Protein AF-A0A1G9U1X6-F1 (afdb_monomer_lite)

Radius of gyration: 22.89 Å; chains: 1; bounding box: 53×53×70 Å

Foldseek 3Di:
DPLQWFWAQLQCLQPVCLLCVVPPCSVVLVLVRLQLRNCLQPPLLCNFKPWLVCSCVLLVHPDSVQQFDFDPQQPVCPPHDPVRVVVLVVDPVHDDQGGNNSSSLVCLQPFWGWGWDWDCPDPPDIDIDTDTDRQWPDWDKDADPVHNVTIMIGTHGDLVNLLSSQPRIFIDRSQLLSVVCVPDPQWLLSSLRSNLSSVLVVCLVVVHFKDKDALVVSLVSGVNDPPDALVVSVVVSVVSVVSSCVSCVVSAWDWDWDDPPDRDTITMIGHDDSHHDDPVRVVVVLVSSLVSQLVNLLLVLCCVVPVVCCVPCSVVVSVVQLLDCPPPVVSSLVSSQSSCCSNVVDGDDSVVSSVVSQVVCVVVVRHPDDD

Organism: NCBI:txid1075417

Structure (mmCIF, N/CA/C/O backbone):
data_AF-A0A1G9U1X6-F1
#
_entry.id   AF-A0A1G9U1X6-F1
#
loop_
_atom_site.group_PDB
_atom_site.id
_atom_site.type_symbol
_atom_site.label_atom_id
_atom_site.label_alt_id
_atom_site.label_comp_id
_atom_site.label_asym_id
_atom_site.label_entity_id
_atom_site.label_seq_id
_atom_site.pdbx_PDB_ins_code
_atom_site.Cartn_x
_atom_site.Cartn_y
_atom_site.Cartn_z
_atom_site.occupancy
_atom_site.B_iso_or_equiv
_atom_site.auth_seq_id
_atom_site.auth_comp_id
_atom_site.auth_asym_id
_atom_site.auth_atom_id
_atom_site.pdbx_PDB_model_num
ATOM 1 N N . MET A 1 1 ? -19.432 -8.320 -3.304 1.00 43.44 1 MET A N 1
ATOM 2 C CA . MET A 1 1 ? -18.351 -7.442 -2.805 1.00 43.44 1 MET A CA 1
ATOM 3 C C . MET A 1 1 ? -18.390 -6.196 -3.664 1.00 43.44 1 MET A C 1
ATOM 5 O O . MET A 1 1 ? -18.473 -6.357 -4.875 1.00 43.44 1 MET A O 1
ATOM 9 N N . SER A 1 2 ? -18.443 -4.997 -3.078 1.00 40.22 2 SER A N 1
ATOM 10 C CA . SER A 1 2 ? -18.339 -3.761 -3.865 1.00 40.22 2 SER A CA 1
ATOM 11 C C . SER A 1 2 ? -17.018 -3.772 -4.638 1.00 40.22 2 SER A C 1
ATOM 13 O O . SER A 1 2 ? -16.008 -4.268 -4.130 1.00 40.22 2 SER A O 1
ATOM 15 N N . ASN A 1 3 ? -17.033 -3.232 -5.859 1.00 61.69 3 ASN A N 1
ATOM 16 C CA . ASN A 1 3 ? -15.904 -3.200 -6.799 1.00 61.69 3 ASN A CA 1
ATOM 17 C C . ASN A 1 3 ? -14.776 -2.226 -6.365 1.00 61.69 3 ASN A C 1
ATOM 19 O O . ASN A 1 3 ? -14.079 -1.652 -7.193 1.00 61.69 3 ASN A O 1
ATOM 23 N N . THR A 1 4 ? -14.680 -1.955 -5.061 1.00 77.25 4 THR A N 1
ATOM 24 C CA . THR A 1 4 ? -13.880 -0.894 -4.424 1.00 77.25 4 THR A CA 1
ATOM 25 C C . THR A 1 4 ? -13.031 -1.411 -3.270 1.00 77.25 4 THR A C 1
ATOM 27 O O . THR A 1 4 ? -12.162 -0.688 -2.782 1.00 77.25 4 THR A O 1
ATOM 30 N N . ASN A 1 5 ? -13.272 -2.651 -2.829 1.00 86.62 5 ASN A N 1
ATOM 31 C CA . ASN A 1 5 ? -12.457 -3.277 -1.802 1.00 86.62 5 ASN A CA 1
ATOM 32 C C . ASN A 1 5 ? -11.100 -3.657 -2.388 1.00 86.62 5 ASN A C 1
ATOM 34 O O . ASN A 1 5 ? -11.034 -4.404 -3.360 1.00 86.62 5 ASN A O 1
ATOM 38 N N . THR A 1 6 ? -10.038 -3.186 -1.750 1.00 90.06 6 THR A N 1
ATOM 39 C CA . THR A 1 6 ? -8.660 -3.553 -2.054 1.00 90.06 6 THR A CA 1
ATOM 40 C C . THR A 1 6 ? -8.043 -4.272 -0.872 1.00 90.06 6 THR A C 1
ATOM 42 O O . THR A 1 6 ? -8.365 -4.000 0.288 1.00 90.06 6 THR A O 1
ATOM 45 N N . ARG A 1 7 ? -7.109 -5.173 -1.147 1.00 92.19 7 ARG A N 1
ATOM 46 C CA . ARG A 1 7 ? -6.199 -5.672 -0.114 1.00 92.19 7 ARG A CA 1
ATOM 47 C C . ARG A 1 7 ? -5.335 -4.521 0.391 1.00 92.19 7 ARG A C 1
ATOM 49 O O . ARG A 1 7 ? -5.021 -3.610 -0.364 1.00 92.19 7 ARG A O 1
ATOM 56 N N . PHE A 1 8 ? -4.956 -4.543 1.662 1.00 93.44 8 PHE A N 1
ATOM 57 C CA . PHE A 1 8 ? -3.995 -3.593 2.218 1.00 93.44 8 PHE A CA 1
ATOM 58 C C . PHE A 1 8 ? -3.183 -4.237 3.340 1.00 93.44 8 PHE A C 1
ATOM 60 O O . PHE A 1 8 ? -3.674 -5.126 4.039 1.00 93.44 8 PHE A O 1
ATOM 67 N N . HIS A 1 9 ? -1.939 -3.793 3.514 1.00 90.62 9 HIS A N 1
ATOM 68 C CA . HIS A 1 9 ? -0.982 -4.403 4.432 1.00 90.62 9 HIS A CA 1
ATOM 69 C C . HIS A 1 9 ? -1.432 -4.261 5.896 1.00 90.62 9 HIS A C 1
ATOM 71 O O . HIS A 1 9 ? -1.472 -3.159 6.450 1.00 90.62 9 HIS A O 1
ATOM 77 N N . GLN A 1 10 ? -1.703 -5.386 6.566 1.00 89.31 10 GLN A N 1
ATOM 78 C CA . GLN A 1 10 ? -2.321 -5.388 7.896 1.00 89.31 10 GLN A CA 1
ATOM 79 C C . GLN A 1 10 ? -1.457 -4.690 8.956 1.00 89.31 10 GLN A C 1
ATOM 81 O O . GLN A 1 10 ? -1.981 -3.893 9.728 1.00 89.31 10 GLN A O 1
ATOM 86 N N . SER A 1 11 ? -0.136 -4.920 8.983 1.00 85.75 11 SER A N 1
ATOM 87 C CA . SER A 1 11 ? 0.744 -4.267 9.973 1.00 85.75 11 SER A CA 1
ATOM 88 C C . SER A 1 11 ? 0.782 -2.741 9.840 1.00 85.75 11 SER A C 1
ATOM 90 O O . SER A 1 11 ? 0.848 -2.051 10.854 1.00 85.75 11 SER A O 1
ATOM 92 N N . ILE A 1 12 ? 0.703 -2.215 8.611 1.00 88.25 12 ILE A N 1
ATOM 93 C CA . ILE A 1 12 ? 0.668 -0.769 8.360 1.00 88.25 12 ILE A CA 1
ATOM 94 C C . ILE A 1 12 ? -0.658 -0.189 8.860 1.00 88.25 12 ILE A C 1
ATOM 96 O O . ILE A 1 12 ? -0.665 0.861 9.491 1.00 88.25 12 ILE A O 1
ATOM 100 N N . ALA A 1 13 ? -1.777 -0.885 8.647 1.00 89.31 13 ALA A N 1
ATOM 101 C CA . ALA A 1 13 ? -3.073 -0.440 9.156 1.00 89.31 13 ALA A CA 1
ATOM 102 C C . ALA A 1 13 ? -3.206 -0.548 10.684 1.00 89.31 13 ALA A C 1
ATOM 104 O O . ALA A 1 13 ? -3.822 0.309 11.313 1.00 89.31 13 ALA A O 1
ATOM 105 N N . LYS A 1 14 ? -2.619 -1.590 11.286 1.00 85.75 14 LYS A N 1
ATOM 106 C CA . LYS A 1 14 ? -2.643 -1.811 12.737 1.00 85.75 14 LYS A CA 1
ATOM 107 C C . LYS A 1 14 ? -1.943 -0.684 13.488 1.00 85.75 14 LYS A C 1
ATOM 109 O O . LYS A 1 14 ? -2.441 -0.236 14.520 1.00 85.75 14 LYS A O 1
ATOM 114 N N . GLU A 1 15 ? -0.798 -0.252 12.965 1.00 83.62 15 GLU A N 1
ATOM 115 C CA . GLU A 1 15 ? 0.034 0.807 13.529 1.00 83.62 15 GLU A CA 1
ATOM 116 C C . GLU A 1 15 ? 0.379 1.834 12.440 1.00 83.62 15 GLU A C 1
ATOM 118 O O . GLU A 1 15 ? 1.489 1.815 11.896 1.00 83.62 15 GLU A O 1
ATOM 123 N N . PRO A 1 16 ? -0.544 2.768 12.140 1.00 77.38 16 PRO A N 1
ATOM 124 C CA . PRO A 1 16 ? -0.363 3.746 11.066 1.00 77.38 16 PRO A CA 1
ATOM 125 C C . PRO A 1 16 ? 0.907 4.595 11.215 1.00 77.38 16 PRO A C 1
ATOM 127 O O . PRO A 1 16 ? 1.463 5.059 10.223 1.00 77.38 16 PRO A O 1
ATOM 130 N N . PHE A 1 17 ? 1.406 4.762 12.442 1.00 83.00 17 PHE A N 1
ATOM 131 C CA . PHE A 1 17 ? 2.619 5.526 12.748 1.00 83.00 17 PHE A CA 1
ATOM 132 C C . PHE A 1 17 ? 3.923 4.823 12.363 1.00 83.00 17 PHE A C 1
ATOM 134 O O . PHE A 1 17 ? 4.978 5.439 12.457 1.00 83.00 17 PHE A O 1
ATOM 141 N N . ARG A 1 18 ? 3.901 3.561 11.910 1.00 84.44 18 ARG A N 1
ATOM 142 C CA . ARG A 1 18 ? 5.117 2.897 11.391 1.00 84.44 18 ARG A CA 1
ATOM 143 C C . ARG A 1 18 ? 5.728 3.648 10.212 1.00 84.44 18 ARG A C 1
ATOM 145 O O . ARG A 1 18 ? 6.930 3.583 9.987 1.00 84.44 18 ARG A O 1
ATOM 152 N N . LEU A 1 19 ? 4.902 4.402 9.494 1.00 90.19 19 LEU A N 1
ATOM 153 C CA . LEU A 1 19 ? 5.318 5.249 8.384 1.00 90.19 19 LEU A CA 1
ATOM 154 C C . LEU A 1 19 ? 5.740 6.661 8.832 1.00 90.19 19 LEU A C 1
ATOM 156 O O . LEU A 1 19 ? 6.112 7.472 7.992 1.00 90.19 19 LEU A O 1
ATOM 160 N N . ALA A 1 20 ? 5.755 6.962 10.137 1.00 88.69 20 ALA A N 1
ATOM 161 C CA . ALA A 1 20 ? 6.226 8.249 10.659 1.00 88.69 20 ALA A CA 1
ATOM 162 C C . ALA A 1 20 ? 7.716 8.504 10.364 1.00 88.69 20 ALA A C 1
ATOM 164 O O . ALA A 1 20 ? 8.152 9.654 10.371 1.00 88.69 20 ALA A O 1
ATOM 165 N N . VAL A 1 21 ? 8.489 7.459 10.031 1.00 90.44 21 VAL A N 1
ATOM 166 C CA . VAL A 1 21 ? 9.864 7.589 9.517 1.00 90.44 21 VAL A CA 1
ATOM 167 C C . VAL A 1 21 ? 9.937 8.464 8.254 1.00 90.44 21 VAL A C 1
ATOM 169 O O . VAL A 1 21 ? 10.944 9.127 8.027 1.00 90.44 21 VAL A O 1
ATOM 172 N N . PHE A 1 22 ? 8.847 8.548 7.481 1.00 90.69 22 PHE A N 1
ATOM 173 C CA . PHE A 1 22 ? 8.733 9.388 6.284 1.00 90.69 22 PHE A CA 1
ATOM 174 C C . PHE A 1 22 ? 8.314 10.842 6.571 1.00 90.69 22 PHE A C 1
ATOM 176 O O . PHE A 1 22 ? 8.230 11.641 5.637 1.00 90.69 22 PHE A O 1
ATOM 183 N N . ARG A 1 23 ? 8.084 11.200 7.845 1.00 88.81 23 ARG A N 1
ATOM 184 C CA . ARG A 1 23 ? 7.796 12.565 8.320 1.00 88.81 23 ARG A CA 1
ATOM 185 C C . ARG A 1 23 ? 6.645 13.236 7.551 1.00 88.81 23 ARG A C 1
ATOM 187 O O . ARG A 1 23 ? 5.525 12.733 7.558 1.00 88.81 23 ARG A O 1
ATOM 194 N N . GLU A 1 24 ? 6.896 14.369 6.899 1.00 86.44 24 GLU A N 1
ATOM 195 C CA . GLU A 1 24 ? 5.924 15.146 6.122 1.00 86.44 24 GLU A CA 1
ATOM 196 C C . GLU A 1 24 ? 5.308 14.390 4.932 1.00 86.44 24 GLU A C 1
ATOM 198 O O . GLU A 1 24 ? 4.234 14.772 4.460 1.00 86.44 24 GLU A O 1
ATOM 203 N N . ASP A 1 25 ? 5.942 13.305 4.477 1.00 89.19 25 ASP A N 1
ATOM 204 C CA . ASP A 1 25 ? 5.454 12.467 3.378 1.00 89.19 25 ASP A CA 1
ATOM 205 C C . ASP A 1 25 ? 4.690 11.226 3.857 1.00 89.19 25 ASP A C 1
ATOM 207 O O . ASP A 1 25 ? 4.181 10.471 3.032 1.00 89.19 25 ASP A O 1
ATOM 211 N N . GLU A 1 26 ? 4.533 11.020 5.171 1.00 90.06 26 GLU A N 1
ATOM 212 C CA . GLU A 1 26 ? 3.836 9.861 5.754 1.00 90.06 26 GLU A CA 1
ATOM 213 C C . GLU A 1 26 ? 2.456 9.615 5.113 1.00 90.06 26 GLU A C 1
ATOM 215 O O . GLU A 1 26 ? 2.121 8.487 4.744 1.00 90.06 26 GLU A O 1
ATOM 220 N N . MET A 1 27 ? 1.653 10.671 4.949 1.00 88.06 27 MET A N 1
ATOM 221 C CA . MET A 1 27 ? 0.313 10.564 4.359 1.00 88.06 27 MET A CA 1
ATOM 222 C C . MET A 1 27 ? 0.349 10.283 2.857 1.00 88.06 27 MET A C 1
ATOM 224 O O . MET A 1 27 ? -0.491 9.532 2.354 1.00 88.06 27 MET A O 1
ATOM 228 N N . LEU A 1 28 ? 1.323 10.853 2.143 1.00 91.81 28 LEU A N 1
ATOM 229 C CA . LEU A 1 28 ? 1.507 10.600 0.717 1.00 91.81 28 LEU A CA 1
ATOM 230 C C . LEU A 1 28 ? 1.926 9.146 0.486 1.00 91.81 28 LEU A C 1
ATOM 232 O O . LEU A 1 28 ? 1.338 8.476 -0.356 1.00 91.81 28 LEU A O 1
ATOM 236 N N . VAL A 1 29 ? 2.847 8.631 1.306 1.00 94.06 29 VAL A N 1
ATOM 237 C CA . VAL A 1 29 ? 3.247 7.221 1.303 1.00 94.06 29 VAL A CA 1
ATOM 238 C C . VAL A 1 29 ? 2.042 6.313 1.541 1.00 94.06 29 VAL A C 1
ATOM 240 O O . VAL A 1 29 ? 1.812 5.394 0.762 1.00 94.06 29 VAL A O 1
ATOM 243 N N . LYS A 1 30 ? 1.228 6.564 2.575 1.00 92.50 30 LYS A N 1
ATOM 244 C CA . LYS A 1 30 ? 0.019 5.759 2.844 1.00 92.50 30 LYS A CA 1
ATOM 245 C C . LYS A 1 30 ? -0.933 5.742 1.653 1.00 92.50 30 LYS A C 1
ATOM 247 O O . LYS A 1 30 ? -1.377 4.677 1.231 1.00 92.50 30 LYS A O 1
ATOM 252 N N . THR A 1 31 ? -1.198 6.917 1.097 1.00 92.94 31 THR A N 1
ATOM 253 C CA . THR A 1 31 ? -2.063 7.099 -0.071 1.00 92.94 31 THR A CA 1
ATOM 254 C C . THR A 1 31 ? -1.520 6.342 -1.283 1.00 92.94 31 THR A C 1
ATOM 256 O O . THR A 1 31 ? -2.269 5.633 -1.953 1.00 92.94 31 THR A O 1
ATOM 259 N N . PHE A 1 32 ? -0.212 6.428 -1.527 1.00 95.44 32 PHE A N 1
ATOM 260 C CA . PHE A 1 32 ? 0.469 5.682 -2.576 1.00 95.44 32 PHE A CA 1
AT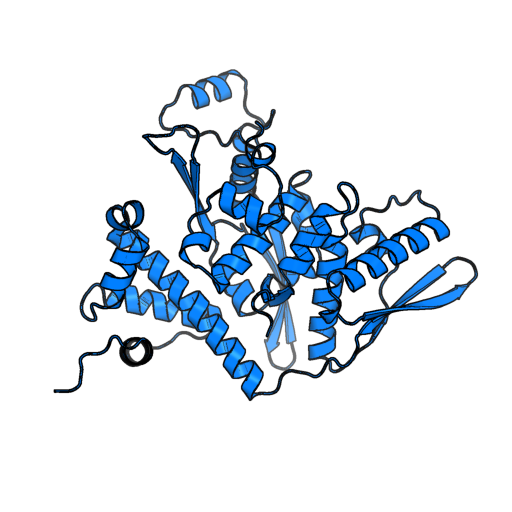OM 261 C C . PHE A 1 32 ? 0.342 4.167 -2.378 1.00 95.44 32 PHE A C 1
ATOM 263 O O . PHE A 1 32 ? -0.010 3.458 -3.316 1.00 95.44 32 PHE A O 1
ATOM 270 N N . LEU A 1 33 ? 0.543 3.663 -1.159 1.00 95.12 33 LEU A N 1
ATOM 271 C CA . LEU A 1 33 ? 0.400 2.236 -0.867 1.00 95.12 33 LEU A CA 1
ATOM 272 C C . LEU A 1 33 ? -1.043 1.749 -1.054 1.00 95.12 33 LEU A C 1
ATOM 274 O O . LEU A 1 33 ? -1.241 0.657 -1.582 1.00 95.12 33 LEU A O 1
ATOM 278 N N . VAL A 1 34 ? -2.052 2.540 -0.667 1.00 94.94 34 VAL A N 1
ATOM 279 C CA . VAL A 1 34 ? -3.468 2.209 -0.923 1.00 94.94 34 VAL A CA 1
ATOM 280 C C . VAL A 1 34 ? -3.742 2.148 -2.426 1.00 94.94 34 VAL A C 1
ATOM 282 O O . VAL A 1 34 ? -4.337 1.177 -2.894 1.00 94.94 34 VAL A O 1
ATOM 285 N N . TYR A 1 35 ? -3.270 3.140 -3.187 1.00 95.12 35 TYR A N 1
ATOM 286 C CA . TYR A 1 35 ? -3.385 3.154 -4.645 1.00 95.12 35 TYR A CA 1
ATOM 287 C C . TYR A 1 35 ? -2.714 1.937 -5.286 1.00 95.12 35 TYR A C 1
ATOM 289 O O . TYR A 1 35 ? -3.326 1.254 -6.105 1.00 95.12 35 TYR A O 1
ATOM 297 N N . ALA A 1 36 ? -1.479 1.634 -4.885 1.00 95.06 36 ALA A N 1
ATOM 298 C CA . ALA A 1 36 ? -0.726 0.511 -5.413 1.00 95.06 36 ALA A CA 1
ATOM 299 C C . ALA A 1 36 ? -1.446 -0.812 -5.126 1.00 95.06 36 ALA A C 1
ATOM 301 O O . ALA A 1 36 ? -1.653 -1.610 -6.035 1.00 95.06 36 ALA A O 1
ATOM 302 N N . CYS A 1 37 ? -1.929 -1.032 -3.902 1.00 94.25 37 CYS A N 1
ATOM 303 C CA . CYS A 1 37 ? -2.679 -2.252 -3.609 1.00 94.25 37 CYS A CA 1
ATOM 304 C C . CYS A 1 37 ? -3.971 -2.356 -4.441 1.00 94.25 37 CYS A C 1
ATOM 306 O O . CYS A 1 37 ? -4.285 -3.433 -4.947 1.00 94.25 37 CYS A O 1
ATOM 308 N N . TYR A 1 38 ? -4.672 -1.236 -4.647 1.00 94.25 38 TYR A N 1
ATOM 309 C CA . TYR A 1 38 ? -5.863 -1.193 -5.498 1.00 94.25 38 TYR A CA 1
ATOM 310 C C . TYR A 1 38 ? -5.536 -1.545 -6.952 1.00 94.25 38 TYR A C 1
ATOM 312 O O . TYR A 1 38 ? -6.261 -2.316 -7.583 1.00 94.25 38 TYR A O 1
ATOM 320 N N . LYS A 1 39 ? -4.423 -1.035 -7.488 1.00 93.81 39 LYS A N 1
ATOM 321 C CA . LYS A 1 39 ? -3.966 -1.380 -8.836 1.00 93.81 39 LYS A CA 1
ATOM 322 C C . LYS A 1 39 ? -3.501 -2.831 -8.937 1.00 93.81 39 LYS A C 1
ATOM 324 O O . LYS A 1 39 ? -3.860 -3.490 -9.900 1.00 93.81 39 LYS A O 1
ATOM 329 N N . LEU A 1 40 ? -2.827 -3.390 -7.931 1.00 91.81 40 LEU A N 1
ATOM 330 C CA . LEU A 1 40 ? -2.488 -4.821 -7.920 1.00 91.81 40 LEU A CA 1
ATOM 331 C C . LEU A 1 40 ? -3.739 -5.709 -8.065 1.00 91.81 40 LEU A C 1
ATOM 333 O O . LEU A 1 40 ? -3.689 -6.772 -8.683 1.00 91.81 40 LEU A O 1
ATOM 337 N N . ASP A 1 41 ? -4.859 -5.267 -7.495 1.00 89.44 41 ASP A N 1
ATOM 338 C CA . ASP A 1 41 ? -6.140 -5.967 -7.547 1.00 89.44 41 ASP A CA 1
ATOM 339 C C . ASP A 1 41 ? -6.902 -5.763 -8.867 1.00 89.44 41 ASP A C 1
ATOM 341 O O . ASP A 1 41 ? -7.577 -6.684 -9.328 1.00 89.44 41 ASP A O 1
ATOM 345 N N . THR A 1 42 ? -6.790 -4.588 -9.491 1.00 89.56 42 THR A N 1
ATOM 346 C CA . THR A 1 42 ? -7.659 -4.179 -10.613 1.00 89.56 42 THR A CA 1
ATOM 347 C C . THR A 1 42 ? -6.949 -4.031 -11.957 1.00 89.56 42 THR A C 1
ATOM 349 O O . THR A 1 42 ? -7.539 -4.327 -12.996 1.00 89.56 42 THR A O 1
ATOM 352 N N . ASP A 1 43 ? -5.693 -3.597 -11.956 1.00 89.56 43 ASP A N 1
ATOM 353 C CA . ASP A 1 43 ? -4.890 -3.322 -13.141 1.00 89.56 43 ASP A CA 1
ATOM 354 C C . ASP A 1 43 ? -3.388 -3.427 -12.832 1.00 89.56 43 ASP A C 1
ATOM 356 O O . ASP A 1 43 ? -2.734 -2.480 -12.388 1.00 89.56 43 ASP A O 1
ATOM 360 N N . VAL A 1 44 ? -2.830 -4.607 -13.095 1.00 87.75 44 VAL A N 1
ATOM 361 C CA . VAL A 1 44 ? -1.433 -4.931 -12.784 1.00 87.75 44 VAL A CA 1
ATOM 362 C C . VAL A 1 44 ? -0.417 -4.094 -13.576 1.00 87.75 44 VAL A C 1
ATOM 364 O O . VAL A 1 44 ? 0.704 -3.893 -13.113 1.00 87.75 44 VAL A O 1
ATOM 367 N N . PHE A 1 45 ? -0.814 -3.541 -14.728 1.00 88.00 45 PHE A N 1
ATOM 368 C CA . PHE A 1 45 ? 0.010 -2.583 -15.469 1.00 88.00 45 PHE A CA 1
ATOM 369 C C . PHE A 1 45 ? 0.107 -1.266 -14.705 1.00 88.00 45 PHE A C 1
ATOM 371 O O . PHE A 1 45 ? 1.213 -0.799 -14.455 1.00 88.00 45 PHE A O 1
ATOM 378 N N . GLY A 1 46 ? -1.025 -0.729 -14.238 1.00 82.56 46 GLY A N 1
ATOM 379 C CA . GLY A 1 46 ? -1.074 0.446 -13.364 1.00 82.56 46 GLY A CA 1
ATOM 380 C C . GLY A 1 46 ? -0.449 0.243 -11.976 1.00 82.56 46 GLY A C 1
ATOM 381 O O . GLY A 1 46 ? -0.189 1.219 -11.273 1.00 82.56 46 GLY A O 1
ATOM 382 N N . PHE A 1 47 ? -0.207 -1.007 -11.563 1.00 89.06 47 PHE A N 1
ATOM 383 C CA . PHE A 1 47 ? 0.564 -1.327 -10.356 1.00 89.06 47 PHE A CA 1
ATOM 384 C C . PHE A 1 47 ? 2.070 -1.169 -10.575 1.00 89.06 47 PHE A C 1
ATOM 386 O O . PHE A 1 47 ? 2.766 -0.701 -9.676 1.00 89.06 47 PHE A O 1
ATOM 393 N N . ARG A 1 48 ? 2.566 -1.549 -11.762 1.00 89.56 48 ARG A N 1
ATOM 394 C CA . ARG A 1 48 ? 3.979 -1.398 -12.130 1.00 89.56 48 ARG A CA 1
ATOM 395 C C . ARG A 1 48 ? 4.284 0.008 -12.633 1.00 89.56 48 ARG A C 1
ATOM 397 O O . ARG A 1 48 ? 5.301 0.547 -12.235 1.00 89.56 48 ARG A O 1
ATOM 404 N N . ARG A 1 49 ? 3.430 0.597 -13.475 1.00 92.06 49 ARG A N 1
ATOM 405 C CA . ARG A 1 49 ? 3.611 1.914 -14.102 1.00 92.06 49 ARG A CA 1
ATOM 406 C C . ARG A 1 49 ? 2.598 2.920 -13.576 1.00 92.06 49 ARG A C 1
ATOM 408 O O . ARG A 1 49 ? 1.398 2.774 -13.792 1.00 92.06 49 ARG A O 1
ATOM 415 N N . ILE A 1 50 ? 3.083 3.974 -12.935 1.00 94.25 50 ILE A N 1
ATOM 416 C CA . ILE A 1 50 ? 2.253 5.016 -12.336 1.00 94.25 50 ILE A CA 1
ATOM 417 C C . ILE A 1 50 ? 2.241 6.249 -13.239 1.00 94.25 50 ILE A C 1
ATOM 419 O O . ILE A 1 50 ? 3.287 6.837 -13.523 1.00 94.25 50 ILE A O 1
ATOM 423 N N . ASP A 1 51 ? 1.039 6.668 -13.631 1.00 91.62 51 ASP A N 1
ATOM 424 C CA . ASP A 1 51 ? 0.756 8.002 -14.164 1.00 91.62 51 ASP A CA 1
ATOM 425 C C . ASP A 1 51 ? 0.203 8.873 -13.020 1.00 91.62 51 ASP A C 1
ATOM 427 O O . ASP A 1 51 ? -0.728 8.482 -12.309 1.00 91.62 51 ASP A O 1
ATOM 431 N N . LEU A 1 52 ? 0.793 10.055 -12.811 1.00 93.00 52 LEU A N 1
ATOM 432 C CA . LEU A 1 52 ? 0.392 10.958 -11.727 1.00 93.00 52 LEU A CA 1
ATOM 433 C C . LEU A 1 52 ? -1.036 11.481 -11.873 1.00 93.00 52 LEU A C 1
ATOM 435 O O . LEU A 1 52 ? -1.677 11.768 -10.862 1.00 93.00 52 LEU A O 1
ATOM 439 N N . LYS A 1 53 ? -1.538 11.619 -13.102 1.00 92.12 53 LYS A N 1
ATOM 440 C CA . LYS A 1 53 ? -2.911 12.053 -13.360 1.00 92.12 53 LYS A CA 1
ATOM 441 C C . LYS A 1 53 ? -3.896 10.989 -12.894 1.00 92.12 53 LYS A C 1
ATOM 443 O O . LYS A 1 53 ? -4.846 11.319 -12.185 1.00 92.12 53 LYS A O 1
ATOM 448 N N . ASP A 1 54 ? -3.625 9.731 -13.226 1.00 92.38 54 ASP A N 1
ATOM 449 C CA . ASP A 1 54 ? -4.449 8.598 -12.807 1.00 92.38 54 ASP A CA 1
ATOM 450 C C . ASP A 1 54 ? -4.376 8.404 -11.290 1.00 92.38 54 ASP A C 1
ATOM 452 O O . ASP A 1 54 ? -5.407 8.234 -10.639 1.00 92.38 54 ASP A O 1
ATOM 456 N N . PHE A 1 55 ? -3.179 8.508 -10.702 1.00 93.81 55 PHE A N 1
ATOM 457 C CA . PHE A 1 55 ? -2.993 8.478 -9.250 1.00 93.81 55 PHE A CA 1
ATOM 458 C C . PHE A 1 55 ? -3.803 9.573 -8.545 1.00 93.81 55 PHE A C 1
ATOM 460 O O . PHE A 1 55 ? -4.552 9.282 -7.609 1.00 93.81 55 PHE A O 1
ATOM 467 N N . ALA A 1 56 ? -3.690 10.820 -9.013 1.00 92.31 56 ALA A N 1
ATOM 468 C CA . ALA A 1 56 ? -4.416 11.954 -8.456 1.00 92.31 56 ALA A CA 1
ATOM 469 C C . ALA A 1 56 ? -5.929 11.735 -8.534 1.00 92.31 56 ALA A C 1
ATOM 471 O O . ALA A 1 56 ? -6.615 11.830 -7.518 1.00 92.31 56 ALA A O 1
ATOM 472 N N . GLN A 1 57 ? -6.436 11.376 -9.715 1.00 91.81 57 GLN A N 1
ATOM 473 C CA . GLN A 1 57 ? -7.858 11.144 -9.946 1.00 91.81 57 GLN A CA 1
ATOM 474 C C . GLN A 1 57 ? -8.397 10.014 -9.067 1.00 91.81 57 GLN A C 1
ATOM 476 O O . GLN A 1 57 ? -9.425 10.173 -8.409 1.00 91.81 57 GLN A O 1
ATOM 481 N N . GLU A 1 58 ? -7.702 8.877 -9.027 1.00 91.62 58 GLU A N 1
ATOM 482 C CA . GLU A 1 58 ? -8.122 7.727 -8.237 1.00 91.62 58 GLU A CA 1
ATOM 483 C C . GLU A 1 58 ? -8.116 8.062 -6.743 1.00 91.62 58 GLU A C 1
ATOM 485 O O . GLU A 1 58 ? -9.055 7.704 -6.035 1.00 91.62 58 GLU A O 1
ATOM 490 N N . MET A 1 59 ? -7.113 8.781 -6.246 1.00 91.44 59 MET A N 1
ATOM 491 C CA . MET A 1 59 ? -7.016 9.090 -4.819 1.00 91.44 59 MET A CA 1
ATOM 492 C C . MET A 1 59 ? -7.781 10.351 -4.395 1.00 91.44 59 MET A C 1
ATOM 494 O O . MET A 1 59 ? -7.757 10.703 -3.217 1.00 91.44 59 MET A O 1
ATOM 498 N N . GLY A 1 60 ? -8.516 10.981 -5.316 1.00 87.56 60 GLY A N 1
ATOM 499 C CA . GLY A 1 60 ? -9.384 12.124 -5.030 1.00 87.56 60 GLY A CA 1
ATOM 500 C C . GLY A 1 60 ? -8.654 13.466 -4.955 1.00 87.56 60 GLY A C 1
ATOM 501 O O . GLY A 1 60 ? -9.162 14.402 -4.353 1.00 87.56 60 GLY A O 1
ATOM 502 N N . TYR A 1 61 ? -7.469 13.596 -5.545 1.00 87.50 61 TYR A N 1
ATOM 503 C CA . TYR A 1 61 ? -6.776 14.878 -5.657 1.00 87.50 61 TYR A CA 1
ATOM 504 C C . TYR A 1 61 ? -7.287 15.660 -6.864 1.00 87.50 61 TYR A C 1
ATOM 506 O O . TYR A 1 61 ? -7.431 15.125 -7.961 1.00 87.50 61 TYR A O 1
ATOM 514 N N . SER A 1 62 ? -7.528 16.956 -6.667 1.00 83.06 62 SER A N 1
ATOM 515 C CA . SER A 1 62 ? -8.024 17.844 -7.721 1.00 83.06 62 SER A CA 1
ATOM 516 C C . SER A 1 62 ? -6.961 18.207 -8.759 1.00 83.06 62 SER A C 1
ATOM 518 O O . SER A 1 62 ? -7.302 18.486 -9.905 1.00 83.06 62 SER A O 1
ATOM 520 N N . THR A 1 63 ? -5.681 18.231 -8.375 1.00 85.94 63 THR A N 1
ATOM 521 C CA . THR A 1 63 ? -4.566 18.593 -9.259 1.00 85.94 63 THR A CA 1
ATOM 522 C C . THR A 1 63 ? -3.330 17.742 -8.981 1.00 85.94 63 THR A C 1
ATOM 524 O O . THR A 1 63 ? -3.102 17.292 -7.859 1.00 85.94 63 THR A O 1
ATOM 527 N N . ILE A 1 64 ? -2.494 17.567 -10.009 1.00 90.94 64 ILE A N 1
ATOM 528 C CA . ILE A 1 64 ? -1.189 16.895 -9.895 1.00 90.94 64 ILE A CA 1
ATOM 529 C C . ILE A 1 64 ? -0.078 17.818 -9.376 1.00 90.94 64 ILE A C 1
ATOM 531 O O . ILE A 1 64 ? 0.995 17.341 -9.017 1.00 90.94 64 ILE A O 1
ATOM 535 N N . SER A 1 65 ? -0.325 19.132 -9.323 1.00 88.25 65 SER A N 1
ATOM 536 C CA . SER A 1 65 ? 0.687 20.148 -9.004 1.00 88.25 65 SER A CA 1
ATOM 537 C C . SER A 1 65 ? 1.385 19.875 -7.673 1.00 88.25 65 SER A C 1
ATOM 539 O O . SER A 1 65 ? 2.600 19.979 -7.593 1.00 88.25 65 SER A O 1
ATOM 541 N N . HIS A 1 66 ? 0.635 19.418 -6.669 1.00 84.81 66 HIS A N 1
ATOM 542 C CA . HIS A 1 66 ? 1.166 19.079 -5.351 1.00 84.81 66 HIS A CA 1
ATOM 543 C C . HIS A 1 66 ? 2.231 17.970 -5.372 1.00 84.81 66 HIS A C 1
ATOM 545 O O . HIS A 1 66 ? 3.135 17.940 -4.542 1.00 84.81 66 HIS A O 1
ATOM 551 N N . PHE A 1 67 ? 2.125 17.045 -6.325 1.00 91.19 67 PHE A N 1
ATOM 552 C CA . PHE A 1 67 ? 3.064 15.937 -6.496 1.00 91.19 67 PHE A CA 1
ATOM 553 C C . PHE A 1 67 ? 4.319 16.361 -7.262 1.00 91.19 67 PHE A C 1
ATOM 555 O O . PHE A 1 67 ? 5.381 15.774 -7.069 1.00 91.19 67 PHE A O 1
ATOM 562 N N . GLN A 1 68 ? 4.187 17.390 -8.102 1.00 92.19 68 GLN A N 1
ATOM 563 C CA . GLN A 1 68 ? 5.241 17.934 -8.959 1.00 92.19 68 GLN A CA 1
ATOM 564 C C . GLN A 1 68 ? 5.982 19.124 -8.326 1.00 92.19 68 GLN A C 1
ATOM 566 O O . GLN A 1 68 ? 6.963 19.601 -8.892 1.00 92.19 68 GLN A O 1
ATOM 571 N N . GLU A 1 69 ? 5.537 19.608 -7.162 1.00 92.06 69 GLU A N 1
ATOM 572 C CA . GLU A 1 69 ? 6.246 20.620 -6.375 1.00 92.06 69 GLU A CA 1
ATOM 573 C C . GLU A 1 69 ? 7.676 20.152 -6.080 1.00 92.06 69 GLU A C 1
ATOM 575 O O . GLU A 1 69 ? 7.888 19.027 -5.622 1.00 92.06 69 GLU A O 1
ATOM 580 N N . ARG A 1 70 ? 8.663 21.018 -6.339 1.00 92.50 70 ARG A N 1
ATOM 581 C CA . ARG A 1 70 ? 10.061 20.734 -6.006 1.00 92.50 70 ARG A CA 1
ATOM 582 C C . ARG A 1 70 ? 10.262 20.754 -4.496 1.00 92.50 70 ARG A C 1
ATOM 584 O O . ARG A 1 70 ? 9.833 21.688 -3.820 1.00 92.50 70 ARG A O 1
ATOM 591 N N . VAL A 1 71 ? 10.960 19.749 -3.986 1.00 91.75 71 VAL A N 1
ATOM 592 C CA . VAL A 1 71 ? 11.375 19.670 -2.588 1.00 91.75 71 VAL A CA 1
ATOM 593 C C . VAL A 1 71 ? 12.688 20.445 -2.436 1.00 91.75 71 VAL A C 1
ATOM 595 O O . VAL A 1 71 ? 13.632 20.149 -3.165 1.00 91.75 71 VAL A O 1
ATOM 598 N N . PRO A 1 72 ? 12.783 21.430 -1.519 1.00 86.69 72 PRO A N 1
ATOM 599 C CA . PRO A 1 72 ? 14.005 22.222 -1.345 1.00 86.69 72 PRO A CA 1
ATOM 600 C C . PRO A 1 72 ? 15.237 21.398 -0.954 1.00 86.69 72 PRO A C 1
ATOM 602 O O . PRO A 1 72 ? 16.342 21.723 -1.374 1.00 86.69 72 PRO A O 1
ATOM 605 N N . ASP A 1 73 ? 15.034 20.337 -0.169 1.00 87.62 73 ASP A N 1
ATOM 606 C CA . ASP A 1 73 ? 16.083 19.449 0.340 1.00 87.62 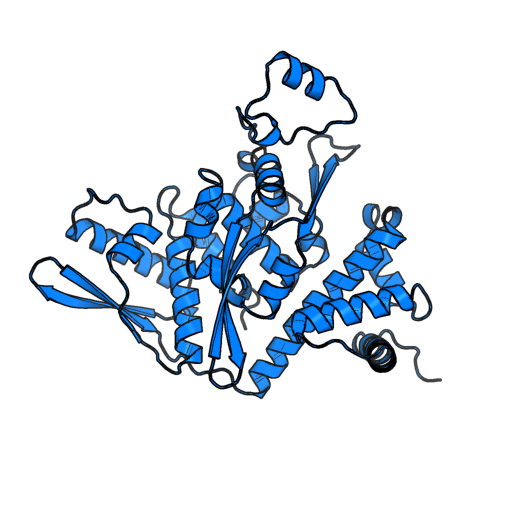73 ASP A CA 1
ATOM 607 C C . ASP A 1 73 ? 15.669 17.969 0.163 1.00 87.62 73 ASP A C 1
ATOM 609 O O . ASP A 1 73 ? 15.146 17.347 1.094 1.00 87.62 73 ASP A O 1
ATOM 613 N N . PRO A 1 74 ? 15.782 17.410 -1.061 1.00 92.56 74 PRO A N 1
ATOM 614 C CA . PRO A 1 74 ? 15.479 16.006 -1.329 1.00 92.56 74 PRO A CA 1
ATOM 615 C C . PRO A 1 74 ? 16.410 15.073 -0.549 1.00 92.56 74 PRO A C 1
ATOM 617 O O . PRO A 1 74 ? 17.599 15.349 -0.408 1.00 92.56 74 PRO A O 1
ATOM 620 N N . ILE A 1 75 ? 15.907 13.912 -0.116 1.00 91.81 75 ILE A N 1
ATOM 621 C CA . ILE A 1 75 ? 16.659 12.970 0.733 1.00 91.81 75 ILE A CA 1
ATOM 622 C C . ILE A 1 75 ? 17.972 12.508 0.076 1.00 91.81 75 ILE A C 1
ATOM 624 O O . ILE A 1 75 ? 18.978 12.336 0.754 1.00 91.81 75 ILE A O 1
ATOM 628 N N . GLN A 1 76 ? 17.980 12.372 -1.253 1.00 93.62 76 GLN A N 1
ATOM 629 C CA . GLN A 1 76 ? 19.149 11.993 -2.052 1.00 93.62 76 GLN A CA 1
ATOM 630 C C . GLN A 1 76 ? 20.313 12.992 -1.917 1.00 93.62 76 GLN A C 1
ATOM 632 O O . GLN A 1 76 ? 21.472 12.618 -2.104 1.00 93.62 76 GLN A O 1
ATOM 637 N N . LEU A 1 77 ? 20.005 14.258 -1.622 1.00 93.75 77 LEU A N 1
ATOM 638 C CA . LEU A 1 77 ? 20.973 15.348 -1.526 1.00 93.75 77 LEU A CA 1
ATOM 639 C C . LEU A 1 77 ? 21.356 15.684 -0.076 1.00 93.75 77 LEU A C 1
ATOM 641 O O . LEU A 1 77 ? 22.303 16.439 0.139 1.00 93.75 77 LEU A O 1
ATOM 645 N N . GLN A 1 78 ? 20.667 15.114 0.917 1.00 91.25 78 GLN A N 1
ATOM 646 C CA . GLN A 1 78 ? 20.926 15.415 2.323 1.00 91.25 78 GLN A CA 1
ATOM 647 C C . GLN A 1 78 ? 22.342 15.017 2.742 1.00 91.25 78 GLN A C 1
ATOM 649 O O . GLN A 1 78 ? 22.803 13.906 2.488 1.00 91.25 78 GLN A O 1
ATOM 654 N N . GLY A 1 79 ? 23.026 15.939 3.424 1.00 90.69 79 GLY A N 1
ATOM 655 C CA . GLY A 1 79 ? 24.394 15.742 3.907 1.00 90.69 79 GLY A CA 1
ATOM 656 C C . GLY A 1 79 ? 25.487 15.923 2.850 1.00 90.69 79 GLY A C 1
ATOM 657 O O . GLY A 1 79 ? 26.653 15.745 3.189 1.00 90.69 79 GLY A O 1
ATOM 658 N N . LYS A 1 80 ? 25.137 16.290 1.609 1.00 93.56 80 LYS A N 1
ATOM 659 C CA . LYS A 1 80 ? 26.100 16.596 0.541 1.00 93.56 80 LYS A CA 1
ATOM 660 C C . LYS A 1 80 ? 26.518 18.066 0.549 1.00 93.56 80 LYS A C 1
ATOM 662 O O . LYS A 1 80 ? 25.729 18.939 0.917 1.00 93.56 80 LYS A O 1
ATOM 667 N N . SER A 1 81 ? 27.746 18.347 0.119 1.00 94.69 81 SER A N 1
ATOM 668 C CA . SER A 1 81 ? 28.234 19.716 -0.074 1.00 94.69 81 SER A CA 1
ATOM 669 C C . SER A 1 81 ? 27.613 20.368 -1.318 1.00 94.69 81 SER A C 1
ATOM 671 O O . SER A 1 81 ? 27.068 19.697 -2.198 1.00 94.69 81 SER A O 1
ATOM 673 N N . ALA A 1 82 ? 27.702 21.697 -1.422 1.00 93.44 82 ALA A N 1
ATOM 674 C CA . ALA A 1 82 ? 27.203 22.422 -2.591 1.00 93.44 82 ALA A CA 1
ATOM 675 C C . ALA A 1 82 ? 27.932 22.009 -3.883 1.00 93.44 82 ALA A C 1
ATOM 677 O O . ALA A 1 82 ? 27.305 21.905 -4.939 1.00 93.44 82 ALA A O 1
ATOM 678 N N . GLU A 1 83 ? 29.234 21.730 -3.792 1.00 95.38 83 GLU A N 1
ATOM 679 C CA . GLU A 1 83 ? 30.062 21.247 -4.898 1.00 95.38 83 GLU A CA 1
ATOM 680 C C . GLU A 1 83 ? 29.637 19.844 -5.345 1.00 95.38 83 GLU A C 1
ATOM 682 O O . GLU A 1 83 ? 29.496 19.604 -6.542 1.00 95.38 83 GLU A O 1
ATOM 687 N N . GLU A 1 84 ? 29.365 18.935 -4.402 1.00 94.12 84 GLU A N 1
ATOM 688 C CA . GLU A 1 84 ? 28.872 17.587 -4.712 1.00 94.12 84 GLU A CA 1
ATOM 689 C C . GLU A 1 84 ? 27.501 17.632 -5.393 1.00 94.12 84 GLU A C 1
ATOM 691 O O . GLU A 1 84 ? 27.271 16.939 -6.384 1.00 94.12 84 GLU A O 1
ATOM 696 N N . ILE A 1 85 ? 26.594 18.480 -4.899 1.00 93.38 85 ILE A N 1
ATOM 697 C CA . ILE A 1 85 ? 25.267 18.664 -5.499 1.00 93.38 85 ILE A CA 1
ATOM 698 C C . ILE A 1 85 ? 25.392 19.242 -6.915 1.00 93.38 85 ILE A C 1
ATOM 700 O O . ILE A 1 85 ? 24.684 18.803 -7.823 1.00 93.38 85 ILE A O 1
ATOM 704 N N . ALA A 1 86 ? 26.284 20.214 -7.126 1.00 93.56 86 ALA A N 1
ATOM 705 C CA . ALA A 1 86 ? 26.539 20.778 -8.448 1.00 93.56 86 ALA A CA 1
ATOM 706 C C . ALA A 1 86 ? 27.116 19.731 -9.413 1.00 93.56 86 ALA A C 1
ATOM 708 O O . ALA A 1 86 ? 26.662 19.655 -10.554 1.00 93.56 86 ALA A O 1
ATOM 709 N N . ALA A 1 87 ? 28.046 18.891 -8.949 1.00 94.81 87 ALA A N 1
ATOM 710 C CA . ALA A 1 87 ? 28.602 17.794 -9.737 1.00 94.81 87 ALA A CA 1
ATOM 711 C C . ALA A 1 87 ? 27.523 16.771 -10.130 1.00 94.81 87 ALA A C 1
ATOM 713 O O . ALA A 1 87 ? 27.418 16.426 -11.302 1.00 94.81 87 ALA A O 1
ATOM 714 N N . MET A 1 88 ? 26.658 16.365 -9.193 1.00 94.00 88 MET A N 1
ATOM 715 C CA . MET A 1 88 ? 25.537 15.458 -9.479 1.00 94.00 88 MET A CA 1
ATOM 716 C C . MET A 1 88 ? 24.547 16.037 -10.492 1.00 94.00 88 MET A C 1
ATOM 718 O O . MET A 1 88 ? 24.013 15.303 -11.310 1.00 94.00 88 MET A O 1
ATOM 722 N N . ARG A 1 89 ? 24.285 17.349 -10.445 1.00 92.12 89 ARG A N 1
ATOM 723 C CA . ARG A 1 89 ? 23.407 18.026 -11.415 1.00 92.12 89 ARG A CA 1
ATOM 724 C C . ARG A 1 89 ? 24.030 18.167 -12.802 1.00 92.12 89 ARG A C 1
ATOM 726 O O . ARG A 1 89 ? 23.292 18.315 -13.772 1.00 92.12 89 ARG A O 1
ATOM 733 N N . ALA A 1 90 ? 25.357 18.204 -12.881 1.00 93.38 90 ALA A N 1
ATOM 734 C CA . ALA A 1 90 ? 26.087 18.308 -14.138 1.00 93.38 90 ALA A CA 1
ATOM 735 C C . ALA A 1 90 ? 26.279 16.945 -14.823 1.00 93.38 90 ALA A C 1
ATOM 737 O O . ALA A 1 90 ? 26.517 16.910 -16.029 1.00 93.38 90 ALA A O 1
ATOM 738 N N . ASP A 1 91 ? 26.177 15.848 -14.071 1.00 92.88 91 ASP A N 1
ATOM 739 C CA . ASP A 1 91 ? 26.315 14.487 -14.579 1.00 92.88 91 ASP A CA 1
ATOM 740 C C . ASP A 1 91 ? 25.027 14.032 -15.305 1.00 92.88 91 ASP A C 1
ATOM 742 O O . ASP A 1 91 ? 23.975 13.917 -14.670 1.00 92.88 91 ASP A O 1
ATOM 746 N N . PRO A 1 92 ? 25.072 13.770 -16.628 1.00 87.88 92 PRO A N 1
ATOM 747 C CA . PRO A 1 92 ? 23.901 13.338 -17.389 1.00 87.88 92 PRO A CA 1
ATOM 748 C C . PRO A 1 92 ? 23.402 11.934 -17.017 1.00 87.88 92 PRO A C 1
ATOM 750 O O . PRO A 1 92 ? 22.253 11.612 -17.327 1.00 87.88 92 PRO A O 1
ATOM 753 N N . ASP A 1 93 ? 24.224 11.113 -16.358 1.00 89.06 93 ASP A N 1
ATOM 754 C CA . ASP A 1 93 ? 23.863 9.753 -15.947 1.00 89.06 93 ASP A CA 1
ATOM 755 C C . ASP A 1 93 ? 23.185 9.721 -14.562 1.00 89.06 93 ASP A C 1
ATOM 7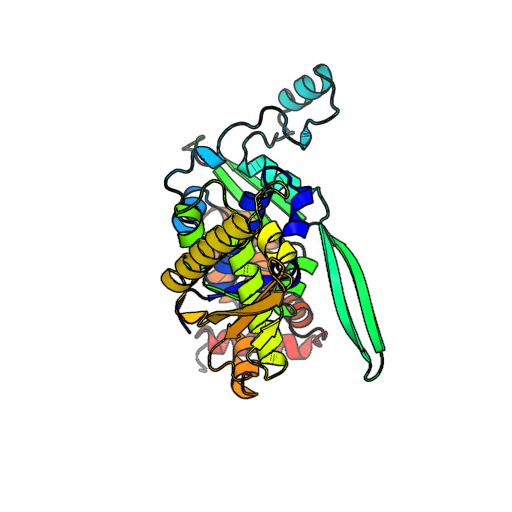57 O O . ASP A 1 93 ? 22.655 8.688 -14.139 1.00 89.06 93 ASP A O 1
ATOM 761 N N . VAL A 1 94 ? 23.148 10.856 -13.851 1.00 88.81 94 VAL A N 1
ATOM 762 C CA . VAL A 1 94 ? 22.549 10.974 -12.517 1.00 88.81 94 VAL A CA 1
ATOM 763 C C . VAL A 1 94 ? 21.187 11.658 -12.594 1.00 88.81 94 VAL A C 1
ATOM 765 O O . VAL A 1 94 ? 21.063 12.859 -12.820 1.00 88.81 94 VAL A O 1
ATOM 768 N N . PHE A 1 95 ? 20.129 10.898 -12.309 1.00 90.06 95 PHE A N 1
ATOM 769 C CA . PHE A 1 95 ? 18.796 11.465 -12.116 1.00 90.06 95 PHE A CA 1
ATOM 770 C C . PHE A 1 95 ? 18.597 11.921 -10.664 1.00 90.06 95 PHE A C 1
ATOM 772 O O . PHE A 1 95 ? 18.835 11.159 -9.718 1.00 90.06 95 PHE A O 1
ATOM 779 N N . ILE A 1 96 ? 18.116 13.154 -10.483 1.00 91.94 96 ILE A N 1
ATOM 780 C CA . ILE A 1 96 ? 17.799 13.711 -9.164 1.00 91.94 96 ILE A CA 1
ATOM 781 C C . ILE A 1 96 ? 16.287 13.720 -8.947 1.00 91.94 96 ILE A C 1
ATOM 783 O O . ILE A 1 96 ? 15.528 14.308 -9.718 1.00 91.94 96 ILE A O 1
ATOM 787 N N . PHE A 1 97 ? 15.852 13.098 -7.854 1.00 93.44 97 PHE A N 1
ATOM 788 C CA . PHE A 1 97 ? 14.445 12.966 -7.476 1.00 93.44 97 PHE A CA 1
ATOM 789 C C . PHE A 1 97 ? 13.932 14.243 -6.788 1.00 93.44 97 PHE A C 1
ATOM 791 O O . PHE A 1 97 ? 13.724 14.280 -5.577 1.00 93.44 97 PHE A O 1
ATOM 798 N N . GLU A 1 98 ? 13.772 15.321 -7.561 1.00 91.12 98 GLU A N 1
ATOM 799 C CA . GLU A 1 98 ? 13.523 16.666 -7.022 1.00 91.12 98 GLU A CA 1
ATOM 800 C C . GLU A 1 98 ? 12.051 16.974 -6.719 1.00 91.12 98 GLU A C 1
ATOM 802 O O . GLU A 1 98 ? 11.779 17.856 -5.904 1.00 91.12 98 GLU A O 1
ATOM 807 N N . THR A 1 99 ? 11.081 16.308 -7.353 1.00 94.19 99 THR A N 1
ATOM 808 C CA . THR A 1 99 ? 9.659 16.557 -7.046 1.00 94.19 99 THR A CA 1
ATOM 809 C C . THR A 1 99 ? 9.203 15.814 -5.793 1.00 94.19 99 THR A C 1
ATOM 811 O O . THR A 1 99 ? 9.802 14.821 -5.384 1.00 94.19 99 THR A O 1
ATOM 814 N N . ARG A 1 100 ? 8.107 16.261 -5.172 1.00 94.50 100 ARG A N 1
ATOM 815 C CA . ARG A 1 100 ? 7.564 15.639 -3.958 1.00 94.50 100 ARG A CA 1
ATOM 816 C C . ARG A 1 100 ? 7.267 14.151 -4.137 1.00 94.50 100 ARG A C 1
ATOM 818 O O . ARG A 1 100 ? 7.592 13.353 -3.259 1.00 94.50 100 ARG A O 1
ATOM 825 N N . PHE A 1 101 ? 6.673 13.769 -5.265 1.00 95.38 101 PHE A N 1
ATOM 826 C CA . PHE A 1 101 ? 6.388 12.364 -5.552 1.00 95.38 101 PHE A CA 1
ATOM 827 C C . PHE A 1 101 ? 7.657 11.556 -5.834 1.00 95.38 101 PHE A C 1
ATOM 829 O O . PHE A 1 101 ? 7.813 10.464 -5.295 1.00 95.38 101 PHE A O 1
ATOM 836 N N . GLU A 1 102 ? 8.594 12.105 -6.608 1.00 95.75 102 GLU A N 1
ATOM 837 C CA . GLU A 1 102 ? 9.894 11.475 -6.869 1.00 95.75 102 GLU A CA 1
ATOM 838 C C . GLU A 1 102 ? 10.680 11.245 -5.573 1.00 95.75 102 GLU A C 1
ATOM 840 O O . GLU A 1 102 ? 11.139 10.134 -5.316 1.00 95.75 102 GLU A O 1
ATOM 845 N N . ASN A 1 103 ? 10.771 12.260 -4.714 1.00 95.62 103 ASN A N 1
ATOM 846 C CA . ASN A 1 103 ? 11.437 12.162 -3.421 1.00 95.62 103 ASN A CA 1
ATOM 847 C C . ASN A 1 103 ? 10.761 11.119 -2.515 1.00 95.62 103 ASN A C 1
ATOM 849 O O . ASN A 1 103 ? 11.446 10.355 -1.839 1.00 95.62 103 ASN A O 1
ATOM 853 N N . MET A 1 104 ? 9.425 11.025 -2.526 1.00 96.19 104 MET A N 1
ATOM 854 C CA . MET A 1 104 ? 8.697 9.968 -1.815 1.00 96.19 104 MET A CA 1
ATOM 855 C C . MET A 1 104 ? 9.038 8.569 -2.361 1.00 96.19 104 MET A C 1
ATOM 857 O O . MET A 1 104 ? 9.255 7.653 -1.567 1.00 96.19 104 MET A O 1
ATOM 861 N N . LEU A 1 105 ? 9.132 8.389 -3.683 1.00 96.88 105 LEU A N 1
ATOM 862 C CA . LEU A 1 105 ? 9.531 7.107 -4.280 1.00 96.88 105 LEU A CA 1
ATOM 863 C C . LEU A 1 105 ? 10.968 6.738 -3.900 1.00 96.88 105 LEU A C 1
ATOM 865 O O . LEU A 1 105 ? 11.220 5.598 -3.513 1.00 96.88 105 LEU A O 1
ATOM 869 N N . TYR A 1 106 ? 11.885 7.708 -3.933 1.00 95.94 106 TYR A N 1
ATOM 870 C CA . TYR A 1 106 ? 13.258 7.504 -3.479 1.00 95.94 106 TYR A CA 1
ATOM 871 C C . TYR A 1 106 ? 13.289 7.095 -2.002 1.00 95.94 106 TYR A C 1
ATOM 873 O O . TYR A 1 106 ? 13.928 6.106 -1.649 1.00 95.94 106 TYR A O 1
ATOM 881 N N . LYS A 1 107 ? 12.550 7.799 -1.131 1.00 95.44 107 LYS A N 1
ATOM 882 C CA . LYS A 1 107 ? 12.425 7.444 0.291 1.00 95.44 107 LYS A CA 1
ATOM 883 C C . LYS A 1 107 ? 11.917 6.007 0.462 1.00 95.44 107 LYS A C 1
ATOM 885 O O . LYS A 1 107 ? 12.457 5.278 1.284 1.00 95.44 107 LYS A O 1
ATOM 890 N N . LEU A 1 108 ? 10.910 5.581 -0.303 1.00 95.56 108 LEU A N 1
ATOM 891 C CA . LEU A 1 108 ? 10.354 4.220 -0.242 1.00 95.56 108 LEU A CA 1
ATOM 892 C C . LEU A 1 108 ? 11.316 3.125 -0.714 1.00 95.56 108 LEU A C 1
ATOM 894 O O . LEU A 1 108 ? 11.203 1.977 -0.270 1.00 95.56 108 LEU A O 1
ATOM 898 N N . HIS A 1 109 ? 12.222 3.480 -1.622 1.00 96.06 109 HIS A N 1
ATOM 899 C CA . HIS A 1 109 ? 13.306 2.624 -2.079 1.00 96.06 109 HIS A CA 1
ATOM 900 C C . HIS A 1 109 ? 14.454 2.560 -1.063 1.00 96.06 109 HIS A C 1
ATOM 902 O O . HIS A 1 109 ? 14.998 1.488 -0.829 1.00 96.06 109 HIS A O 1
ATOM 908 N N . ASP A 1 110 ? 14.829 3.676 -0.437 1.00 93.81 110 ASP A N 1
ATOM 909 C CA . ASP A 1 110 ? 16.056 3.742 0.360 1.00 93.81 110 ASP A CA 1
ATOM 910 C C . ASP A 1 110 ? 15.841 3.485 1.863 1.00 93.81 110 ASP A C 1
ATOM 912 O O . ASP A 1 110 ? 16.626 2.776 2.507 1.00 93.81 110 ASP A O 1
ATOM 916 N N . ILE A 1 111 ? 14.735 3.988 2.421 1.00 93.12 111 ILE A N 1
ATOM 917 C CA . ILE A 1 111 ? 14.415 3.912 3.850 1.00 93.12 111 ILE A CA 1
ATOM 918 C C . ILE A 1 111 ? 13.690 2.600 4.159 1.00 93.12 111 ILE A C 1
ATOM 920 O O . ILE A 1 111 ? 12.653 2.274 3.581 1.00 93.12 111 ILE A O 1
ATOM 924 N N . SER A 1 112 ? 14.214 1.861 5.138 1.00 91.56 112 SER A N 1
ATOM 925 C CA . SER A 1 112 ? 13.556 0.659 5.657 1.00 91.56 112 SER A CA 1
ATOM 926 C C . SER A 1 112 ? 12.484 1.005 6.689 1.00 91.56 112 SER A C 1
ATOM 928 O O . SER A 1 112 ? 12.698 1.838 7.570 1.00 91.56 112 SER A O 1
ATOM 930 N N . VAL A 1 113 ? 11.352 0.311 6.622 1.00 89.31 113 VAL A N 1
ATOM 931 C CA . VAL A 1 113 ? 10.259 0.403 7.591 1.00 89.31 113 VAL A CA 1
ATOM 932 C C . VAL A 1 113 ? 10.322 -0.791 8.534 1.00 89.31 113 VAL A C 1
ATOM 934 O O . VAL A 1 113 ? 10.502 -1.931 8.103 1.00 89.31 113 VAL A O 1
ATOM 937 N N . ASP A 1 114 ? 10.131 -0.538 9.827 1.00 85.38 114 ASP A N 1
ATOM 938 C CA . ASP A 1 114 ? 9.960 -1.597 10.814 1.00 85.38 114 ASP A CA 1
ATOM 939 C C . ASP A 1 114 ? 8.599 -2.271 10.611 1.00 85.38 114 ASP A C 1
ATOM 941 O O . ASP A 1 114 ? 7.542 -1.681 10.858 1.00 85.38 114 ASP A O 1
ATOM 945 N N . LEU A 1 115 ? 8.609 -3.539 10.205 1.00 80.75 115 LEU A N 1
ATOM 946 C CA . LEU A 1 115 ? 7.423 -4.368 10.026 1.00 80.75 115 LEU A CA 1
ATOM 947 C C . LEU A 1 115 ? 7.507 -5.564 10.977 1.00 80.75 115 LEU A C 1
ATOM 949 O O . LEU A 1 115 ? 8.243 -6.527 10.772 1.00 80.75 115 LEU A O 1
ATOM 953 N N . MET A 1 116 ? 6.739 -5.481 12.061 1.00 71.75 116 MET A N 1
ATOM 954 C CA . MET A 1 116 ? 6.629 -6.528 13.065 1.00 71.75 116 MET A CA 1
ATOM 955 C C . MET A 1 116 ? 5.491 -7.462 12.688 1.00 71.75 116 MET A C 1
ATOM 957 O O . MET A 1 116 ? 4.402 -7.023 12.297 1.00 71.75 116 MET A O 1
ATOM 961 N N . HIS A 1 117 ? 5.744 -8.751 12.846 1.00 71.06 117 HIS A N 1
ATOM 962 C CA . HIS A 1 117 ? 4.751 -9.782 12.639 1.00 71.06 117 HIS A CA 1
ATOM 963 C C . HIS A 1 117 ? 4.846 -10.851 13.718 1.00 71.06 117 HIS A C 1
ATOM 965 O O . HIS A 1 117 ? 5.902 -11.106 14.297 1.00 71.06 117 HIS A O 1
ATOM 971 N N . ARG A 1 118 ? 3.690 -11.447 13.993 1.00 69.12 118 ARG A N 1
ATOM 972 C CA . ARG A 1 118 ? 3.551 -12.647 14.804 1.00 69.12 118 ARG A CA 1
ATOM 973 C C . ARG A 1 118 ? 3.145 -13.763 13.855 1.00 69.12 118 ARG A C 1
ATOM 975 O O . ARG A 1 118 ? 2.171 -13.596 13.124 1.00 69.12 118 ARG A O 1
ATOM 982 N N . GLU A 1 119 ? 3.891 -14.850 13.872 1.00 66.31 119 GLU A N 1
ATOM 983 C CA . GLU A 1 119 ? 3.601 -16.069 13.126 1.00 66.31 119 GLU A CA 1
ATOM 984 C C . GLU A 1 119 ? 3.404 -17.208 14.118 1.00 66.31 119 GLU A C 1
ATOM 986 O O . GLU A 1 119 ? 4.130 -17.313 15.112 1.00 66.31 119 GLU A O 1
ATOM 991 N N . ASP A 1 120 ? 2.417 -18.053 13.845 1.00 58.88 120 ASP A N 1
ATOM 992 C CA . ASP A 1 120 ? 2.299 -19.339 14.518 1.00 58.88 120 ASP A CA 1
ATOM 993 C C . ASP A 1 120 ? 3.435 -20.212 13.969 1.00 58.88 120 ASP A C 1
ATOM 995 O O . ASP A 1 120 ? 3.448 -20.548 12.784 1.00 58.88 120 ASP A O 1
ATOM 999 N N . TYR A 1 121 ? 4.446 -20.475 14.797 1.00 63.72 121 TYR A N 1
ATOM 1000 C CA . TYR A 1 121 ? 5.634 -21.222 14.380 1.00 63.72 121 TYR A CA 1
ATOM 1001 C C . TYR A 1 121 ? 5.372 -22.726 14.451 1.00 63.72 121 TYR A C 1
ATOM 1003 O O . TYR A 1 121 ? 5.688 -23.465 13.523 1.00 63.72 121 TYR A O 1
ATOM 1011 N N . ASP A 1 122 ? 4.713 -23.155 15.526 1.00 68.56 122 ASP A N 1
ATOM 1012 C CA . ASP A 1 122 ? 4.133 -24.484 15.676 1.00 68.56 122 ASP A CA 1
ATOM 1013 C C . ASP A 1 122 ? 2.840 -24.408 16.510 1.00 68.56 122 ASP A C 1
ATOM 1015 O O . ASP A 1 122 ? 2.356 -23.324 16.841 1.00 68.56 122 ASP A O 1
ATOM 1019 N N . ALA A 1 123 ? 2.254 -25.564 16.840 1.00 70.38 123 ALA A N 1
ATOM 1020 C CA . ALA A 1 123 ? 0.994 -25.643 17.583 1.00 70.38 123 ALA A CA 1
ATOM 1021 C C . ALA A 1 123 ? 1.028 -24.947 18.960 1.00 70.38 123 ALA A C 1
ATOM 1023 O O . ALA A 1 123 ? -0.031 -24.613 19.490 1.00 70.38 123 ALA A O 1
ATOM 1024 N N . ASN A 1 124 ? 2.215 -24.728 19.537 1.00 72.50 124 ASN A N 1
ATOM 1025 C CA . ASN A 1 124 ? 2.390 -24.249 20.907 1.00 72.50 124 ASN A CA 1
ATOM 1026 C C . ASN A 1 124 ? 3.249 -22.978 21.016 1.00 72.50 124 ASN A C 1
ATOM 1028 O O . ASN A 1 124 ? 3.255 -22.341 22.071 1.00 72.50 124 ASN A O 1
ATOM 1032 N N . THR A 1 125 ? 3.962 -22.578 19.963 1.00 68.25 125 THR A N 1
ATOM 1033 C CA . THR A 1 125 ? 4.858 -21.422 19.981 1.00 68.25 125 THR A CA 1
ATOM 1034 C C . THR A 1 125 ? 4.508 -20.384 18.930 1.00 68.25 125 THR A C 1
ATOM 1036 O O . THR A 1 125 ? 4.198 -20.654 17.770 1.00 68.25 125 THR A O 1
ATOM 1039 N N . ASN A 1 126 ? 4.603 -19.134 19.373 1.00 74.19 126 ASN A N 1
ATOM 1040 C CA . ASN A 1 126 ? 4.473 -17.969 18.522 1.00 74.19 126 ASN A CA 1
ATOM 1041 C C . ASN A 1 126 ? 5.865 -17.405 18.274 1.00 74.19 126 ASN A C 1
ATOM 1043 O O . ASN A 1 126 ? 6.582 -17.094 19.229 1.00 74.19 126 ASN A O 1
ATOM 1047 N N . ARG A 1 127 ? 6.221 -17.209 17.008 1.00 76.75 127 ARG A N 1
ATOM 1048 C CA . ARG A 1 127 ? 7.407 -16.449 16.627 1.00 76.75 127 ARG A CA 1
ATOM 1049 C C . ARG A 1 127 ? 7.014 -14.994 16.428 1.00 76.75 127 ARG A C 1
ATOM 1051 O O . ARG A 1 127 ? 6.130 -14.672 15.638 1.00 76.75 127 ARG A O 1
ATOM 1058 N N . PHE A 1 128 ? 7.694 -14.106 17.140 1.00 77.81 128 PHE A N 1
ATOM 1059 C CA . PHE A 1 128 ? 7.608 -12.670 16.912 1.00 77.81 128 PHE A CA 1
ATOM 1060 C C . PHE A 1 128 ? 8.847 -12.248 16.138 1.00 77.81 128 PHE A C 1
ATOM 1062 O O . PHE A 1 128 ? 9.967 -12.407 16.619 1.00 77.81 128 PHE A O 1
ATOM 1069 N N . THR A 1 129 ? 8.646 -11.716 14.943 1.00 74.94 129 THR A N 1
ATOM 1070 C CA . THR A 1 129 ? 9.734 -11.268 14.081 1.00 74.94 129 THR A CA 1
ATOM 1071 C C . THR A 1 129 ? 9.599 -9.767 13.882 1.00 74.94 129 THR A C 1
ATOM 1073 O O . THR A 1 129 ? 8.559 -9.267 13.443 1.00 74.94 129 THR A O 1
ATOM 1076 N N . LEU A 1 130 ? 10.664 -9.041 14.205 1.00 79.44 130 LEU A N 1
ATOM 1077 C CA . LEU A 1 130 ? 10.843 -7.649 13.816 1.00 79.44 130 LEU A CA 1
ATOM 1078 C C . LEU A 1 130 ? 11.777 -7.631 12.608 1.00 79.44 130 LEU A C 1
ATOM 1080 O O . LEU A 1 130 ? 12.911 -8.095 12.704 1.00 79.44 130 LEU A O 1
ATOM 1084 N N . ARG A 1 131 ? 11.292 -7.125 11.474 1.00 80.75 131 ARG A N 1
ATOM 1085 C CA . ARG A 1 131 ? 12.065 -7.046 10.234 1.00 80.75 131 ARG A CA 1
ATOM 1086 C C . ARG A 1 131 ? 12.062 -5.611 9.718 1.00 80.75 131 ARG A C 1
ATOM 1088 O O . ARG A 1 131 ? 11.008 -4.977 9.694 1.00 80.75 131 ARG A O 1
ATOM 1095 N N . LYS A 1 132 ? 13.234 -5.117 9.322 1.00 85.62 132 LYS A N 1
ATOM 1096 C CA . LYS A 1 132 ? 13.399 -3.839 8.622 1.00 85.62 132 LYS A CA 1
ATOM 1097 C C . LYS A 1 132 ? 13.428 -4.116 7.136 1.00 85.62 132 LYS A C 1
ATOM 1099 O O . LYS A 1 132 ? 14.294 -4.854 6.689 1.00 85.62 132 LYS A O 1
ATOM 1104 N N . GLU A 1 133 ? 12.482 -3.550 6.400 1.00 87.44 133 GLU A N 1
ATOM 1105 C CA . GLU A 1 133 ? 12.365 -3.796 4.964 1.00 87.44 133 GLU A CA 1
ATOM 1106 C C . GLU A 1 133 ? 12.072 -2.517 4.199 1.00 87.44 133 GLU A C 1
ATOM 1108 O O . GLU A 1 133 ? 11.274 -1.680 4.630 1.00 87.44 133 GLU A O 1
ATOM 1113 N N . ARG A 1 134 ? 12.704 -2.395 3.035 1.00 92.69 134 ARG A N 1
ATOM 1114 C CA . ARG A 1 134 ? 12.336 -1.400 2.028 1.00 92.69 134 ARG A CA 1
ATOM 1115 C C . ARG A 1 134 ? 11.026 -1.829 1.373 1.00 92.69 134 ARG A C 1
ATOM 1117 O O . ARG A 1 134 ? 10.731 -3.022 1.253 1.00 92.69 134 ARG A O 1
ATOM 1124 N N . LEU A 1 135 ? 10.215 -0.856 0.972 1.00 93.69 135 LEU A N 1
ATOM 1125 C CA . LEU A 1 135 ? 8.924 -1.140 0.339 1.00 93.69 135 LEU A CA 1
ATOM 1126 C C . LEU A 1 135 ? 9.068 -1.270 -1.180 1.00 93.69 135 LEU A C 1
ATOM 1128 O O . LEU A 1 135 ? 8.391 -2.103 -1.786 1.00 93.69 135 LEU A O 1
ATOM 1132 N N . LEU A 1 136 ? 9.982 -0.500 -1.776 1.00 95.81 136 LEU A N 1
ATOM 1133 C CA . LEU A 1 136 ? 10.335 -0.587 -3.191 1.00 95.81 136 LEU A CA 1
ATOM 1134 C C . LEU A 1 136 ? 11.732 -1.189 -3.368 1.00 95.81 136 LEU A C 1
ATOM 1136 O O . LEU A 1 136 ? 12.657 -0.878 -2.623 1.00 95.81 136 LEU A O 1
ATOM 1140 N N . GLN A 1 137 ? 11.861 -2.052 -4.369 1.00 95.00 137 GLN A N 1
ATOM 1141 C CA . GLN A 1 137 ? 13.114 -2.639 -4.830 1.00 95.00 137 GLN A CA 1
ATOM 1142 C C . GLN A 1 137 ? 13.745 -1.804 -5.947 1.00 95.00 137 GLN A C 1
ATOM 1144 O O . GLN A 1 137 ? 14.959 -1.653 -5.978 1.00 95.00 137 GLN A O 1
ATOM 1149 N N . GLU A 1 138 ? 12.934 -1.274 -6.865 1.00 94.38 138 GLU A N 1
ATOM 1150 C CA . GLU A 1 138 ? 13.401 -0.488 -8.012 1.00 94.38 138 GLU A CA 1
ATOM 1151 C C . GLU A 1 138 ? 12.416 0.641 -8.322 1.00 94.38 138 GLU A C 1
ATOM 1153 O O . GLU A 1 138 ? 11.200 0.482 -8.157 1.00 94.38 138 GLU A O 1
ATOM 1158 N N . VAL A 1 139 ? 12.952 1.763 -8.805 1.00 94.88 139 VAL A N 1
ATOM 1159 C CA . VAL A 1 139 ? 12.196 2.915 -9.303 1.00 94.88 139 VAL A CA 1
ATOM 1160 C C . VAL A 1 139 ? 12.855 3.394 -10.593 1.00 94.88 139 VAL A C 1
ATOM 1162 O O . VAL A 1 139 ? 14.042 3.707 -10.600 1.00 94.88 139 VAL A O 1
ATOM 1165 N N . HIS A 1 140 ? 12.079 3.480 -11.669 1.00 92.69 140 HIS A N 1
ATOM 1166 C CA . HIS A 1 140 ? 12.502 4.006 -12.964 1.00 92.69 140 HIS A CA 1
ATOM 1167 C C . HIS A 1 140 ? 11.623 5.201 -13.325 1.00 92.69 140 HIS A C 1
ATOM 1169 O O . HIS A 1 140 ? 10.399 5.132 -13.204 1.00 92.69 140 HIS A O 1
ATOM 1175 N N . VAL A 1 141 ? 12.235 6.292 -13.780 1.00 92.06 141 VAL A N 1
ATOM 1176 C CA . VAL A 1 141 ? 11.518 7.494 -14.226 1.00 92.06 141 VAL A CA 1
ATOM 1177 C C . VAL A 1 141 ? 11.632 7.598 -15.739 1.00 92.06 141 VAL A C 1
ATOM 1179 O O . VAL A 1 141 ? 12.727 7.529 -16.292 1.00 92.06 141 VAL A O 1
ATOM 1182 N N . TYR A 1 142 ? 10.497 7.770 -16.407 1.00 88.06 142 TYR A N 1
ATOM 1183 C CA . TYR A 1 142 ? 10.419 7.945 -17.851 1.00 88.06 142 TYR A CA 1
ATOM 1184 C C . TYR A 1 142 ? 9.859 9.320 -18.163 1.00 88.06 142 TYR A C 1
ATOM 1186 O O . TYR A 1 142 ? 8.780 9.673 -17.688 1.00 88.06 142 TYR A O 1
ATOM 1194 N N . GLU A 1 143 ? 10.560 10.067 -19.004 1.00 85.56 143 GLU A N 1
ATOM 1195 C CA . GLU A 1 143 ? 10.072 11.327 -19.554 1.00 85.56 143 GLU A CA 1
ATOM 1196 C C . GLU A 1 143 ? 9.543 11.090 -20.968 1.00 85.56 143 GLU A C 1
ATOM 1198 O O . GLU A 1 143 ? 10.190 10.442 -21.798 1.00 85.56 143 GLU A O 1
ATOM 1203 N N . ASP A 1 144 ? 8.348 11.599 -21.254 1.00 80.12 144 ASP A N 1
ATOM 1204 C CA . ASP A 1 144 ? 7.787 11.538 -22.596 1.00 80.12 144 ASP A CA 1
ATOM 1205 C C . ASP A 1 144 ? 8.593 12.460 -23.528 1.00 80.12 144 ASP A C 1
ATOM 1207 O O . ASP A 1 144 ? 8.686 13.675 -23.328 1.00 80.12 144 ASP A O 1
ATOM 1211 N N . LYS A 1 145 ? 9.184 11.873 -24.576 1.00 79.94 145 LYS A N 1
ATOM 1212 C CA . LYS A 1 145 ? 10.023 12.593 -25.547 1.00 79.94 145 LYS A CA 1
ATOM 1213 C C . LYS A 1 145 ? 9.263 13.699 -26.282 1.00 79.94 145 LYS A C 1
ATOM 1215 O O . LYS A 1 145 ? 9.878 14.686 -26.683 1.00 79.94 145 LYS A O 1
ATOM 1220 N N . HIS A 1 146 ? 7.955 13.534 -26.472 1.00 79.88 146 HIS A N 1
ATOM 1221 C CA . HIS A 1 146 ? 7.099 14.487 -27.179 1.00 79.88 146 HIS A CA 1
ATOM 1222 C C . HIS A 1 146 ? 6.450 15.496 -26.231 1.00 79.88 146 HIS A C 1
ATOM 1224 O O . HIS A 1 146 ? 6.127 16.609 -26.644 1.00 79.88 146 HIS A O 1
ATOM 1230 N N . ASN A 1 147 ? 6.303 15.142 -24.955 1.00 78.38 147 ASN A N 1
ATOM 1231 C CA . ASN A 1 147 ? 5.804 16.031 -23.918 1.00 78.38 147 ASN A CA 1
ATOM 1232 C C . ASN A 1 147 ? 6.675 15.929 -22.664 1.00 78.38 147 ASN A C 1
ATOM 1234 O O . ASN A 1 147 ? 6.342 15.203 -21.735 1.00 78.38 147 ASN A O 1
ATOM 1238 N N . ARG A 1 148 ? 7.751 16.722 -22.599 1.00 71.56 148 ARG A N 1
ATOM 1239 C CA . ARG A 1 148 ? 8.709 16.711 -21.474 1.00 71.56 148 ARG A CA 1
ATOM 1240 C C . ARG A 1 148 ? 8.077 16.962 -20.096 1.00 71.56 148 ARG A C 1
ATOM 1242 O O . ARG A 1 148 ? 8.691 16.666 -19.080 1.00 71.56 148 ARG A O 1
ATOM 1249 N N . ASN A 1 149 ? 6.852 17.489 -20.047 1.00 73.88 149 ASN A N 1
ATOM 1250 C CA . ASN A 1 149 ? 6.116 17.692 -18.798 1.00 73.88 149 ASN A CA 1
ATOM 1251 C C . ASN A 1 149 ? 5.372 16.433 -18.321 1.00 73.88 149 ASN A C 1
ATOM 1253 O O . ASN A 1 149 ? 4.870 16.410 -17.195 1.00 73.88 149 ASN A O 1
ATOM 1257 N N . ARG A 1 150 ? 5.265 15.395 -19.159 1.00 82.06 150 ARG A N 1
ATOM 1258 C CA . ARG A 1 150 ? 4.642 14.121 -18.811 1.00 82.06 150 ARG A CA 1
ATOM 1259 C C . ARG A 1 150 ? 5.716 13.119 -18.403 1.00 82.06 150 ARG A C 1
ATOM 1261 O O . ARG A 1 150 ? 6.596 12.773 -19.188 1.00 82.06 150 ARG A O 1
ATOM 1268 N N . LYS A 1 151 ? 5.599 12.645 -17.165 1.00 89.00 151 LYS A N 1
ATOM 1269 C CA . LYS A 1 151 ? 6.461 11.622 -16.579 1.00 89.00 151 LYS A CA 1
ATOM 1270 C C . LYS A 1 151 ? 5.651 10.387 -16.216 1.00 89.00 151 LYS A C 1
ATOM 1272 O O . LYS A 1 151 ? 4.503 10.510 -15.786 1.00 89.00 151 LYS A O 1
ATOM 1277 N N . TYR A 1 152 ? 6.278 9.226 -16.344 1.00 90.69 152 TYR A N 1
ATOM 1278 C CA . TYR A 1 152 ? 5.771 7.954 -15.842 1.00 90.69 152 TYR A CA 1
ATOM 1279 C C . TYR A 1 152 ? 6.793 7.347 -14.893 1.00 90.69 152 TYR A C 1
ATOM 1281 O O . TYR A 1 152 ? 7.998 7.519 -15.076 1.00 90.69 152 TYR A O 1
ATOM 1289 N N . TYR A 1 153 ? 6.305 6.616 -13.900 1.00 94.19 153 TYR A N 1
ATOM 1290 C CA . TYR A 1 153 ? 7.148 6.012 -12.877 1.00 94.19 153 TYR A CA 1
ATOM 1291 C C . TYR A 1 153 ? 6.921 4.507 -12.881 1.00 94.19 153 TYR A C 1
ATOM 1293 O O . TYR A 1 153 ? 5.836 4.070 -12.496 1.00 94.19 153 TYR A O 1
ATOM 1301 N N . ASP A 1 154 ? 7.912 3.718 -13.301 1.00 93.56 154 ASP A N 1
ATOM 1302 C CA . ASP A 1 154 ? 7.841 2.272 -13.091 1.00 93.56 154 ASP A CA 1
ATOM 1303 C C . ASP A 1 154 ? 8.426 1.934 -11.723 1.00 93.56 154 ASP A C 1
ATOM 1305 O O . ASP A 1 154 ? 9.542 2.328 -11.391 1.00 93.56 154 ASP A O 1
ATOM 1309 N N . VAL A 1 155 ? 7.674 1.189 -10.925 1.00 95.19 155 VAL A N 1
ATOM 1310 C CA . VAL A 1 155 ? 8.066 0.759 -9.587 1.00 95.19 155 VAL A CA 1
ATOM 1311 C C . VAL A 1 155 ? 8.015 -0.755 -9.482 1.00 95.19 155 VAL A C 1
ATOM 1313 O O . VAL A 1 155 ? 7.155 -1.426 -10.060 1.00 95.19 155 VAL A O 1
ATOM 1316 N N . LYS A 1 156 ? 8.927 -1.302 -8.687 1.00 94.12 156 LYS A N 1
ATOM 1317 C CA . LYS A 1 156 ? 8.931 -2.712 -8.308 1.00 94.12 156 LYS A CA 1
ATOM 1318 C C . LYS A 1 156 ? 8.887 -2.796 -6.795 1.00 94.12 156 LYS A C 1
ATOM 1320 O O . LYS A 1 156 ? 9.763 -2.258 -6.126 1.00 94.12 156 LYS A O 1
ATOM 1325 N N . PHE A 1 157 ? 7.857 -3.436 -6.256 1.00 94.19 157 PHE A N 1
ATOM 1326 C CA . PHE A 1 157 ? 7.750 -3.681 -4.820 1.00 94.19 157 PHE A CA 1
ATOM 1327 C C . PHE A 1 157 ? 8.655 -4.836 -4.408 1.00 94.19 157 PHE A C 1
ATOM 1329 O O . PHE A 1 157 ? 8.929 -5.729 -5.208 1.00 94.19 157 PHE A O 1
ATOM 1336 N N . THR A 1 158 ? 9.098 -4.832 -3.153 1.00 93.19 158 THR A N 1
ATOM 1337 C CA . THR A 1 158 ? 9.858 -5.961 -2.613 1.00 93.19 158 THR A CA 1
ATOM 1338 C C . THR A 1 158 ? 8.980 -7.209 -2.510 1.00 93.19 158 THR A C 1
ATOM 1340 O O . THR A 1 158 ? 7.784 -7.134 -2.211 1.00 93.19 158 THR A O 1
ATOM 1343 N N . GLU A 1 159 ? 9.582 -8.383 -2.700 1.00 90.56 159 GLU A N 1
ATOM 1344 C CA . GLU A 1 159 ? 8.906 -9.673 -2.511 1.00 90.56 159 GLU A CA 1
ATOM 1345 C C . GLU A 1 159 ? 8.261 -9.772 -1.123 1.00 90.56 159 GLU A C 1
ATOM 1347 O O . GLU A 1 159 ? 7.124 -10.219 -0.983 1.00 90.56 159 GLU A O 1
ATOM 1352 N N . TYR A 1 160 ? 8.939 -9.267 -0.087 1.00 88.31 160 TYR A N 1
ATOM 1353 C CA . TYR A 1 160 ? 8.395 -9.247 1.267 1.00 88.31 160 TYR A CA 1
ATOM 1354 C C . TYR A 1 160 ? 7.072 -8.473 1.365 1.00 88.31 160 TYR A C 1
ATOM 1356 O O . TYR A 1 160 ? 6.140 -8.918 2.046 1.00 88.31 160 TYR A O 1
ATOM 1364 N N . PHE A 1 161 ? 6.971 -7.322 0.692 1.00 90.19 161 PHE A N 1
ATOM 1365 C CA . PHE A 1 161 ? 5.740 -6.539 0.662 1.00 90.19 161 PHE A CA 1
ATOM 1366 C C . PHE A 1 161 ? 4.609 -7.320 -0.021 1.00 90.19 161 PHE A C 1
ATOM 1368 O O . PHE A 1 161 ? 3.511 -7.414 0.530 1.00 90.19 161 PHE A O 1
ATOM 1375 N N . LEU A 1 162 ? 4.887 -7.954 -1.163 1.00 92.12 162 LEU A N 1
ATOM 1376 C CA . LEU A 1 162 ? 3.915 -8.748 -1.926 1.00 92.12 162 LEU A CA 1
ATOM 1377 C C . LEU A 1 162 ? 3.440 -9.994 -1.165 1.00 92.12 162 LEU A C 1
ATOM 1379 O O . LEU A 1 162 ? 2.234 -10.242 -1.072 1.00 92.12 162 LEU A O 1
ATOM 1383 N N . THR A 1 163 ? 4.364 -10.729 -0.547 1.00 89.62 163 THR A N 1
ATOM 1384 C CA . THR A 1 163 ? 4.067 -11.865 0.338 1.00 89.62 163 THR A CA 1
ATOM 1385 C C . THR A 1 163 ? 3.232 -11.421 1.536 1.00 89.62 163 THR A C 1
ATOM 1387 O O . THR A 1 163 ? 2.252 -12.064 1.916 1.00 89.62 163 THR A O 1
ATOM 1390 N N . SER A 1 164 ? 3.534 -10.256 2.108 1.00 86.81 164 SER A N 1
ATOM 1391 C CA . SER A 1 164 ? 2.720 -9.710 3.195 1.00 86.81 164 SER A CA 1
ATOM 1392 C C . SER A 1 164 ? 1.312 -9.329 2.725 1.00 86.81 164 SER A C 1
ATOM 1394 O O . SER A 1 164 ? 0.353 -9.587 3.448 1.00 86.81 164 SER A O 1
ATOM 1396 N N . LEU A 1 165 ? 1.138 -8.814 1.504 1.00 89.50 165 LEU A N 1
ATOM 1397 C CA . LEU A 1 165 ? -0.184 -8.533 0.924 1.00 89.50 165 LEU A CA 1
ATOM 1398 C C . LEU A 1 165 ? -1.002 -9.787 0.575 1.00 89.50 165 LEU A C 1
ATOM 1400 O O . LEU A 1 165 ? -2.223 -9.700 0.418 1.00 89.50 165 LEU A O 1
ATOM 1404 N N . SER A 1 166 ? -0.375 -10.953 0.441 1.00 88.12 166 SER A N 1
ATOM 1405 C CA . SER A 1 166 ? -1.078 -12.207 0.144 1.00 88.12 166 SER A CA 1
ATOM 1406 C C . SER A 1 166 ? -1.435 -13.000 1.404 1.00 88.12 166 SER A C 1
ATOM 1408 O O . SER A 1 166 ? -2.446 -13.713 1.425 1.00 88.12 166 SER A O 1
ATOM 1410 N N . GLN A 1 167 ? -0.632 -12.857 2.459 1.00 85.88 167 GLN A N 1
ATOM 1411 C CA . GLN A 1 167 ? -0.762 -13.614 3.704 1.00 85.88 167 GLN A CA 1
ATOM 1412 C C . GLN A 1 167 ? -1.371 -12.793 4.846 1.00 85.88 167 GLN A C 1
ATOM 1414 O O . GLN A 1 167 ? -2.127 -13.330 5.650 1.00 85.88 167 GLN A O 1
ATOM 1419 N N . ARG A 1 168 ? -1.059 -11.495 4.916 1.00 86.12 168 ARG A N 1
ATOM 1420 C CA . ARG A 1 168 ? -1.320 -10.608 6.063 1.00 86.12 168 ARG A CA 1
ATOM 1421 C C . ARG A 1 168 ? -1.942 -9.298 5.595 1.00 86.12 168 ARG A C 1
ATOM 1423 O O . ARG A 1 168 ? -1.367 -8.212 5.715 1.00 86.12 168 ARG A O 1
ATOM 1430 N N . TYR A 1 169 ? -3.138 -9.417 5.037 1.00 90.56 169 TYR A N 1
ATOM 1431 C CA . TYR A 1 169 ? -3.887 -8.296 4.492 1.00 90.56 169 TYR A CA 1
ATOM 1432 C C . TYR A 1 169 ? -5.220 -8.111 5.210 1.00 90.56 169 TYR A C 1
ATOM 1434 O O . TYR A 1 169 ? -5.815 -9.046 5.747 1.00 90.56 169 TYR A O 1
ATOM 1442 N N . LEU A 1 170 ? -5.721 -6.887 5.141 1.00 91.31 170 LEU A N 1
ATOM 1443 C CA . LEU A 1 170 ? -7.121 -6.578 5.382 1.00 91.31 170 LEU A CA 1
ATOM 1444 C C . LEU A 1 170 ? -7.792 -6.150 4.076 1.00 91.31 170 LEU A C 1
ATOM 1446 O O . LEU A 1 170 ? -7.112 -5.859 3.094 1.00 91.31 170 LEU A O 1
ATOM 1450 N N . LEU A 1 171 ? -9.124 -6.142 4.062 1.00 90.81 171 LEU A N 1
ATOM 1451 C CA . LEU A 1 171 ? -9.900 -5.583 2.958 1.00 90.81 171 LEU A CA 1
ATOM 1452 C C . LEU A 1 171 ? -10.309 -4.164 3.344 1.00 90.81 171 LEU A C 1
ATOM 1454 O O . LEU A 1 171 ? -10.954 -3.977 4.374 1.00 90.81 171 LEU A O 1
ATOM 1458 N N . LEU A 1 172 ? -9.894 -3.201 2.534 1.00 92.50 172 LEU A N 1
ATOM 1459 C CA . LEU A 1 172 ? -10.094 -1.769 2.706 1.00 92.50 172 LEU A CA 1
ATOM 1460 C C . LEU A 1 172 ? -11.016 -1.259 1.600 1.00 92.50 172 LEU A C 1
ATOM 1462 O O . LEU A 1 172 ? -10.758 -1.564 0.437 1.00 92.50 172 LEU A O 1
ATOM 1466 N N . ASP A 1 173 ? -12.023 -0.441 1.912 1.00 92.69 173 ASP A N 1
ATOM 1467 C CA . ASP A 1 173 ? -12.738 0.281 0.856 1.00 92.69 173 ASP A CA 1
ATOM 1468 C C . ASP A 1 173 ? -11.905 1.498 0.427 1.00 92.69 173 ASP A C 1
ATOM 1470 O O . ASP A 1 173 ? -11.736 2.476 1.163 1.00 92.69 173 ASP A O 1
ATOM 1474 N N . LYS A 1 174 ? -11.357 1.430 -0.790 1.00 92.88 174 LYS A N 1
ATOM 1475 C CA . LYS A 1 174 ? -10.513 2.493 -1.335 1.00 92.88 174 LYS A CA 1
ATOM 1476 C C . LYS A 1 174 ? -11.300 3.787 -1.568 1.00 92.88 174 LYS A C 1
ATOM 1478 O O . LYS A 1 174 ? -10.737 4.863 -1.392 1.00 92.88 174 LYS A O 1
ATOM 1483 N N . ARG A 1 175 ? -12.589 3.726 -1.929 1.00 91.81 175 ARG A N 1
ATOM 1484 C CA . ARG A 1 175 ? -13.401 4.941 -2.125 1.00 91.81 175 ARG A CA 1
ATOM 1485 C C . ARG A 1 175 ? -13.641 5.655 -0.806 1.00 91.81 175 ARG A C 1
ATOM 1487 O O . ARG A 1 175 ? -13.442 6.864 -0.761 1.00 91.81 175 ARG A O 1
ATOM 1494 N N . ALA A 1 176 ? -13.989 4.915 0.246 1.00 92.06 176 ALA A N 1
ATOM 1495 C CA . ALA A 1 176 ? -14.131 5.482 1.584 1.00 92.06 176 ALA A CA 1
ATOM 1496 C C . ALA A 1 176 ? -12.819 6.138 2.050 1.00 92.06 176 ALA A C 1
ATOM 1498 O O . ALA A 1 176 ? -12.815 7.284 2.503 1.00 92.06 176 ALA A O 1
ATOM 1499 N N . TYR A 1 177 ? -11.684 5.452 1.863 1.00 92.81 177 TYR A N 1
ATOM 1500 C CA . TYR A 1 177 ? -10.363 5.998 2.187 1.00 92.81 177 TYR A CA 1
ATOM 1501 C C . TYR A 1 177 ? -10.079 7.322 1.454 1.00 92.81 177 TYR A C 1
ATOM 1503 O O . TYR A 1 177 ? -9.654 8.300 2.077 1.00 92.81 177 TYR A O 1
ATOM 1511 N N . SER A 1 178 ? -10.322 7.364 0.140 1.00 90.50 178 SER A N 1
ATOM 1512 C CA . SER A 1 178 ? -10.080 8.540 -0.707 1.00 90.50 178 SER A CA 1
ATOM 1513 C C . SER A 1 178 ? -11.063 9.685 -0.453 1.00 90.50 178 SER A C 1
ATOM 1515 O O . SER A 1 178 ? -10.682 10.849 -0.554 1.00 90.50 178 SER A O 1
ATOM 1517 N N . SER A 1 179 ? -12.320 9.406 -0.091 1.00 89.25 179 SER A N 1
ATOM 1518 C CA . SER A 1 179 ? -13.253 10.478 0.272 1.00 89.25 179 SER A CA 1
ATOM 1519 C C . SER A 1 179 ? -12.837 11.154 1.572 1.00 89.25 179 SER A C 1
ATOM 1521 O O . SER A 1 179 ? -12.907 12.373 1.681 1.00 89.25 179 SER A O 1
ATOM 1523 N N . LEU A 1 180 ? -12.315 10.395 2.539 1.00 89.56 180 LEU A N 1
ATOM 1524 C CA . LEU A 1 180 ? -11.884 10.946 3.822 1.00 89.56 180 LEU A CA 1
ATOM 1525 C C . LEU A 1 180 ? -10.693 11.919 3.697 1.00 89.56 180 LEU A C 1
ATOM 1527 O O . LEU A 1 180 ? -10.604 12.853 4.495 1.00 89.56 180 LEU A O 1
ATOM 1531 N N . SER A 1 181 ? -9.819 11.784 2.687 1.00 79.44 181 SER A N 1
ATOM 1532 C CA . SER A 1 181 ? -8.737 12.763 2.442 1.00 79.44 181 SER A CA 1
ATOM 1533 C C . SER A 1 181 ? -9.237 14.147 2.032 1.00 79.44 181 SER A C 1
ATOM 1535 O O . SER A 1 181 ? -8.540 15.135 2.267 1.00 79.44 181 SER A O 1
ATOM 1537 N N . LEU A 1 182 ? -10.431 14.248 1.441 1.00 73.12 182 LEU A N 1
ATOM 1538 C CA . LEU A 1 182 ? -10.975 15.516 0.946 1.00 73.12 182 LEU A CA 1
ATOM 1539 C C . LEU A 1 182 ? -11.444 16.448 2.069 1.00 73.12 182 LEU A C 1
ATOM 1541 O O . LEU A 1 182 ? -11.440 17.668 1.905 1.00 73.12 182 LEU A O 1
ATOM 1545 N N . HIS A 1 183 ? -11.841 15.889 3.212 1.00 64.56 183 HIS A N 1
ATOM 1546 C CA . HIS A 1 183 ? -12.577 16.636 4.229 1.00 64.56 183 HIS A CA 1
ATOM 1547 C C . HIS A 1 183 ? -11.691 17.288 5.296 1.00 64.56 183 HIS A C 1
ATOM 1549 O O . HIS A 1 183 ? -12.106 18.275 5.904 1.00 64.56 183 HIS A O 1
ATOM 1555 N N . THR A 1 184 ? -10.463 16.809 5.527 1.00 62.38 184 THR A N 1
ATOM 1556 C CA . THR A 1 184 ? -9.638 17.324 6.634 1.00 62.38 184 THR A CA 1
ATOM 1557 C C . THR A 1 184 ? -8.141 17.360 6.329 1.00 62.38 184 THR A C 1
ATOM 1559 O O . THR A 1 184 ? -7.409 16.426 6.636 1.00 62.38 184 THR A O 1
ATOM 1562 N N . LYS A 1 185 ? -7.638 18.506 5.848 1.00 62.38 185 LYS A N 1
ATOM 1563 C CA . LYS A 1 185 ? -6.201 18.713 5.554 1.00 62.38 185 LYS A CA 1
ATOM 1564 C C . LYS A 1 185 ? -5.255 18.603 6.766 1.00 62.38 185 LYS A C 1
ATOM 1566 O O . LYS A 1 185 ? -4.051 18.496 6.574 1.00 62.38 185 LYS A O 1
ATOM 1571 N N . LYS A 1 186 ? -5.762 18.676 8.005 1.00 63.84 186 LYS A N 1
ATOM 1572 C CA . LYS A 1 186 ? -4.944 18.653 9.240 1.00 63.84 186 LYS A CA 1
ATOM 1573 C C . LYS A 1 186 ? -5.209 17.463 10.161 1.00 63.84 186 LYS A C 1
ATOM 1575 O O . LYS A 1 186 ? -4.416 17.225 11.065 1.00 63.84 186 LYS A O 1
ATOM 1580 N N . ILE A 1 187 ? -6.320 16.755 9.974 1.00 77.94 187 ILE A N 1
ATOM 1581 C CA . ILE A 1 187 ? -6.714 15.646 10.846 1.00 77.94 187 ILE A CA 1
ATOM 1582 C C . ILE A 1 187 ? -6.429 14.349 10.104 1.00 77.94 187 ILE A C 1
ATOM 1584 O O . ILE A 1 187 ? -6.858 14.166 8.967 1.00 77.94 187 ILE A O 1
ATOM 1588 N N . ARG A 1 188 ? -5.715 13.441 10.768 1.00 87.50 188 ARG A N 1
ATOM 1589 C CA . ARG A 1 188 ? -5.302 12.139 10.229 1.00 87.50 188 ARG A CA 1
ATOM 1590 C C . ARG A 1 188 ? -6.450 11.118 10.278 1.00 87.50 188 ARG A C 1
ATOM 1592 O O . ARG A 1 188 ? -6.314 10.011 10.784 1.00 87.50 188 ARG A O 1
ATOM 1599 N N . ILE A 1 189 ? -7.622 11.491 9.766 1.00 92.00 189 ILE A N 1
ATOM 1600 C CA . ILE A 1 189 ? -8.833 10.654 9.819 1.00 92.00 189 ILE A CA 1
ATOM 1601 C C . ILE A 1 189 ? -8.665 9.318 9.082 1.00 92.00 189 ILE A C 1
ATOM 1603 O O . ILE A 1 189 ? -9.218 8.304 9.498 1.00 92.00 189 ILE A O 1
ATOM 1607 N N . GL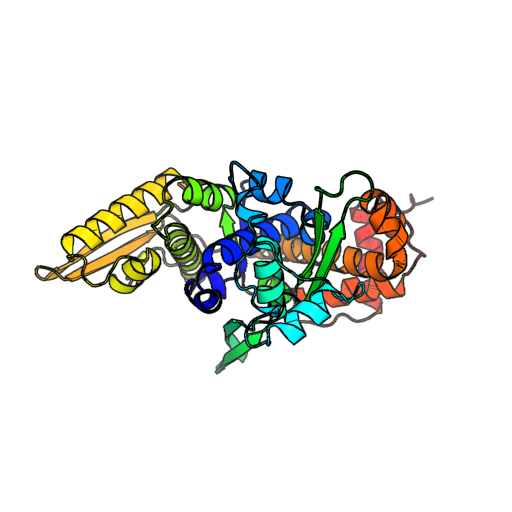N A 1 190 ? -7.837 9.291 8.038 1.00 91.44 190 GLN A N 1
ATOM 1608 C CA . GLN A 1 190 ? -7.483 8.074 7.310 1.00 91.44 190 GLN A CA 1
ATOM 1609 C C . GLN A 1 190 ? -6.751 7.053 8.193 1.00 91.44 190 GLN A C 1
ATOM 1611 O O . GLN A 1 190 ? -6.977 5.856 8.042 1.00 91.44 190 GLN A O 1
ATOM 1616 N N . ASP A 1 191 ? -5.933 7.500 9.150 1.00 92.44 191 ASP A N 1
ATOM 1617 C CA . ASP A 1 191 ? -5.258 6.606 10.099 1.00 92.44 191 ASP A CA 1
ATOM 1618 C C . ASP A 1 191 ? -6.258 5.978 11.066 1.00 92.44 191 ASP A C 1
ATOM 1620 O O . ASP A 1 191 ? -6.198 4.778 11.334 1.00 92.44 191 ASP A O 1
ATOM 1624 N N . LEU A 1 192 ? -7.220 6.775 11.545 1.00 93.38 192 LEU A N 1
ATOM 1625 C CA . LEU A 1 192 ? -8.322 6.266 12.356 1.00 93.38 192 LEU A CA 1
ATOM 1626 C C . LEU A 1 192 ? -9.165 5.253 11.568 1.00 93.38 192 LEU A C 1
ATOM 1628 O O . LEU A 1 192 ? -9.497 4.194 12.093 1.00 93.38 192 LEU A O 1
ATOM 1632 N N . TYR A 1 193 ? -9.464 5.538 10.301 1.00 94.38 193 TYR A N 1
ATOM 1633 C CA . TYR A 1 193 ? -10.187 4.612 9.433 1.00 94.38 193 TYR A CA 1
ATOM 1634 C C . TYR A 1 193 ? -9.436 3.285 9.250 1.00 94.38 193 TYR A C 1
ATOM 1636 O O . TYR A 1 193 ? -10.012 2.225 9.490 1.00 94.38 193 TYR A O 1
ATOM 1644 N N . LEU A 1 194 ? -8.138 3.322 8.924 1.00 93.81 194 LEU A N 1
ATOM 1645 C CA . LEU A 1 194 ? -7.305 2.116 8.813 1.00 93.81 194 LEU A CA 1
ATOM 1646 C C . LEU A 1 194 ? -7.290 1.306 10.116 1.00 93.81 194 LEU A C 1
ATOM 1648 O O . LEU A 1 194 ? -7.419 0.080 10.078 1.00 93.81 194 LEU A O 1
ATOM 1652 N N . ARG A 1 195 ? -7.191 1.988 11.264 1.00 92.94 195 ARG A N 1
ATOM 1653 C CA . ARG A 1 195 ? -7.229 1.364 12.590 1.00 92.94 195 ARG A CA 1
ATOM 1654 C C . ARG A 1 195 ? -8.555 0.640 12.843 1.00 92.94 195 ARG A C 1
ATOM 1656 O O . ARG A 1 195 ? -8.541 -0.490 13.327 1.00 92.94 195 ARG A O 1
ATOM 1663 N N . LEU A 1 196 ? -9.687 1.254 12.494 1.00 94.44 196 LEU A N 1
ATOM 1664 C CA . LEU A 1 196 ? -11.012 0.641 12.641 1.00 94.44 196 LEU A CA 1
ATOM 1665 C C . LEU A 1 196 ? -11.200 -0.551 11.689 1.00 94.44 196 LEU A C 1
ATOM 1667 O O . LEU A 1 196 ? -11.696 -1.601 12.093 1.00 94.44 196 LEU A O 1
ATOM 1671 N N . VAL A 1 197 ? -10.750 -0.442 10.437 1.00 94.38 197 VAL A N 1
ATOM 1672 C CA . VAL A 1 197 ? -10.804 -1.558 9.479 1.00 94.38 197 VAL A CA 1
ATOM 1673 C C . VAL A 1 197 ? -9.963 -2.745 9.968 1.00 94.38 197 VAL A C 1
ATOM 1675 O O . VAL A 1 197 ? -10.415 -3.892 9.906 1.00 94.38 197 VAL A O 1
ATOM 1678 N N . GLU A 1 198 ? -8.764 -2.488 10.501 1.00 93.38 198 GLU A N 1
ATOM 1679 C CA . GLU A 1 198 ? -7.920 -3.527 11.102 1.00 93.38 198 GLU A CA 1
ATOM 1680 C C . GLU A 1 198 ? -8.598 -4.172 12.309 1.00 93.38 198 GLU A C 1
ATOM 1682 O O . GLU A 1 198 ? -8.667 -5.401 12.382 1.00 93.38 198 GLU A O 1
ATOM 1687 N N . ALA A 1 199 ? -9.162 -3.366 13.211 1.00 92.56 199 ALA A N 1
ATOM 1688 C CA . ALA A 1 199 ? -9.894 -3.871 14.361 1.00 92.56 199 ALA A CA 1
ATOM 1689 C C . ALA A 1 199 ? -11.067 -4.760 13.923 1.00 92.56 199 ALA A C 1
ATOM 1691 O O . ALA A 1 199 ? -11.155 -5.904 14.369 1.00 92.56 199 ALA A O 1
ATOM 1692 N N . LYS A 1 200 ? -11.909 -4.315 12.980 1.00 92.88 200 LYS A N 1
ATOM 1693 C CA . LYS A 1 200 ? -13.004 -5.134 12.429 1.00 92.88 200 LYS A CA 1
ATOM 1694 C C . LYS A 1 200 ? -12.497 -6.469 11.894 1.00 92.88 200 LYS A C 1
ATOM 1696 O O . LYS A 1 200 ? -13.085 -7.510 12.193 1.00 92.88 200 LYS A O 1
ATOM 1701 N N . HIS A 1 201 ? -11.405 -6.459 11.128 1.00 90.19 201 HIS A N 1
ATOM 1702 C CA . HIS A 1 201 ? -10.804 -7.678 10.590 1.00 90.19 201 HIS A CA 1
ATOM 1703 C C . HIS A 1 201 ? -10.351 -8.630 11.709 1.00 90.19 201 HIS A C 1
ATOM 1705 O O . HIS A 1 201 ? -10.705 -9.810 11.694 1.00 90.19 201 HIS A O 1
ATOM 1711 N N . SER A 1 202 ? -9.619 -8.115 12.697 1.00 88.94 202 SER A N 1
ATOM 1712 C CA . SER A 1 202 ? -9.096 -8.881 13.832 1.00 88.94 202 SER A CA 1
ATOM 1713 C C . SER A 1 202 ? -10.204 -9.458 14.723 1.00 88.94 202 SER A C 1
ATOM 1715 O O . SER A 1 202 ? -10.100 -10.597 15.184 1.00 88.94 202 SER A O 1
ATOM 1717 N N . LEU A 1 203 ? -11.290 -8.715 14.939 1.00 90.25 203 LEU A N 1
ATOM 1718 C CA . LEU A 1 203 ? -12.453 -9.169 15.706 1.00 90.25 203 LEU A CA 1
ATOM 1719 C C . LEU A 1 203 ? -13.259 -10.236 14.953 1.00 90.25 203 LEU A C 1
ATOM 1721 O O . LEU A 1 203 ? -13.656 -11.235 15.553 1.00 90.25 203 LEU A O 1
ATOM 1725 N N . ARG A 1 204 ? -13.386 -10.102 13.624 1.00 88.31 204 ARG A N 1
ATOM 1726 C CA . ARG A 1 204 ? -14.034 -11.100 12.756 1.00 88.31 204 ARG A CA 1
ATOM 1727 C C . ARG A 1 204 ? -13.360 -12.463 12.851 1.00 88.31 204 ARG A C 1
ATOM 1729 O O . ARG A 1 204 ? -14.032 -13.487 12.844 1.00 88.31 204 ARG A O 1
ATOM 1736 N N . LEU A 1 205 ? -12.027 -12.489 12.924 1.00 83.69 205 LEU A N 1
ATOM 1737 C CA . LEU A 1 205 ? -11.264 -13.734 13.075 1.00 83.69 205 LEU A CA 1
ATOM 1738 C C . LEU A 1 205 ? -11.524 -14.414 14.425 1.00 83.69 205 LEU A C 1
ATOM 1740 O O . LEU A 1 205 ? -11.493 -15.638 14.504 1.00 83.69 205 LEU A O 1
ATOM 1744 N N . LYS A 1 206 ? -11.803 -13.620 15.461 1.00 85.38 206 LYS A N 1
ATOM 1745 C CA . LYS A 1 206 ? -12.076 -14.076 16.829 1.00 85.38 206 LYS A CA 1
ATOM 1746 C C . LYS A 1 206 ? -13.559 -14.361 17.100 1.00 85.38 206 LYS A C 1
ATOM 1748 O O . LYS A 1 206 ? -13.876 -14.845 18.179 1.00 85.38 206 LYS A O 1
ATOM 1753 N N . GLY A 1 207 ? -14.457 -14.047 16.164 1.00 85.31 207 GLY A N 1
ATOM 1754 C CA . GLY A 1 207 ? -15.904 -14.189 16.360 1.00 85.31 207 GLY A CA 1
ATOM 1755 C C . GLY A 1 207 ? -16.482 -13.240 17.417 1.00 85.31 207 GLY A C 1
ATOM 1756 O O . GLY A 1 207 ? -17.481 -13.568 18.046 1.00 85.31 207 GLY A O 1
ATOM 1757 N N . ILE A 1 208 ? -15.849 -12.084 17.631 1.00 90.50 208 ILE A N 1
ATOM 1758 C CA . ILE A 1 208 ? -16.330 -11.033 18.538 1.00 90.50 208 ILE A CA 1
ATOM 1759 C C . ILE A 1 208 ? -16.687 -9.779 17.738 1.00 90.50 208 ILE A C 1
ATOM 1761 O O . ILE A 1 208 ? -16.144 -9.545 16.661 1.00 90.50 208 ILE A O 1
ATOM 1765 N N . ASN A 1 209 ? -17.599 -8.965 18.269 1.00 91.62 209 ASN A N 1
ATOM 1766 C CA . ASN A 1 209 ? -18.115 -7.781 17.568 1.00 91.62 209 ASN A CA 1
ATOM 1767 C C . ASN A 1 209 ? -17.747 -6.466 18.255 1.00 91.62 209 ASN A C 1
ATOM 1769 O O . ASN A 1 209 ? -17.838 -5.413 17.638 1.00 91.62 209 ASN A O 1
ATOM 1773 N N . ALA A 1 210 ? -17.316 -6.509 19.511 1.00 92.75 210 ALA A N 1
ATOM 1774 C CA . ALA A 1 210 ? -16.991 -5.317 20.274 1.00 92.75 210 ALA A CA 1
ATOM 1775 C C . ALA A 1 210 ? -15.612 -5.435 20.905 1.00 92.75 210 ALA A C 1
ATOM 1777 O O . ALA A 1 210 ? -15.147 -6.533 21.223 1.00 92.75 210 ALA A O 1
ATOM 1778 N N . TYR A 1 211 ? -14.971 -4.289 21.093 1.00 93.06 211 TYR A N 1
ATOM 1779 C CA . TYR A 1 211 ? -13.728 -4.205 21.832 1.00 93.06 211 TYR A CA 1
ATOM 1780 C C . TYR A 1 211 ? -13.571 -2.846 22.500 1.00 93.06 211 TYR A C 1
ATOM 1782 O O . TYR A 1 211 ? -14.117 -1.834 22.059 1.00 93.06 211 TYR A O 1
ATOM 1790 N N . GLU A 1 212 ? -12.811 -2.852 23.583 1.00 92.38 212 GLU A N 1
ATOM 1791 C CA . GLU A 1 212 ? -12.350 -1.646 24.243 1.00 92.38 212 GLU A CA 1
ATOM 1792 C C . GLU A 1 212 ? -11.085 -1.141 23.549 1.00 92.38 212 GLU A C 1
ATOM 1794 O O . GLU A 1 212 ? -10.148 -1.909 23.323 1.00 92.38 212 GLU A O 1
ATOM 1799 N N . GLU A 1 213 ? -11.054 0.150 23.236 1.00 90.38 213 GLU A N 1
ATOM 1800 C CA . GLU A 1 213 ? -9.896 0.798 22.631 1.00 90.38 213 GLU A CA 1
ATOM 1801 C C . GLU A 1 213 ? -9.300 1.842 23.580 1.00 90.38 213 GLU A C 1
ATOM 1803 O O . GLU A 1 213 ? -9.982 2.431 24.422 1.00 90.38 213 GLU A O 1
ATOM 1808 N N . ASN A 1 214 ? -8.002 2.099 23.444 1.00 90.00 214 ASN A N 1
ATOM 1809 C CA . ASN A 1 214 ? -7.343 3.128 24.233 1.00 90.00 214 ASN A CA 1
ATOM 1810 C C . ASN A 1 214 ? -7.691 4.532 23.692 1.00 90.00 214 ASN A C 1
ATOM 1812 O O . ASN A 1 214 ? -7.416 4.858 22.535 1.00 90.00 214 ASN A O 1
ATOM 1816 N N . PHE A 1 215 ? -8.259 5.390 24.545 1.00 91.62 215 PHE A N 1
ATOM 1817 C CA . PHE A 1 215 ? -8.660 6.752 24.173 1.00 91.62 215 PHE A CA 1
ATOM 1818 C C . PHE A 1 215 ? -7.509 7.600 23.611 1.00 91.62 215 PHE A C 1
ATOM 1820 O O . PHE A 1 215 ? -7.671 8.272 22.589 1.00 91.62 215 PHE A O 1
ATOM 1827 N N . ASP A 1 216 ? -6.333 7.547 24.237 1.00 89.62 216 ASP A N 1
ATOM 1828 C CA . ASP A 1 216 ? -5.161 8.295 23.784 1.00 89.62 216 ASP A CA 1
ATOM 1829 C C . ASP A 1 216 ? -4.589 7.715 22.485 1.00 89.62 216 ASP A C 1
ATOM 1831 O O . ASP A 1 216 ? -4.068 8.458 21.656 1.00 89.62 216 ASP A O 1
ATOM 1835 N N . ALA A 1 217 ? -4.710 6.405 22.249 1.00 89.19 217 ALA A N 1
ATOM 1836 C CA . ALA A 1 217 ? -4.349 5.800 20.968 1.00 89.19 217 ALA A CA 1
ATOM 1837 C C . ALA A 1 217 ? -5.227 6.332 19.825 1.00 89.19 217 ALA A C 1
ATOM 1839 O O . ALA A 1 217 ? -4.695 6.705 18.778 1.00 89.19 217 ALA A O 1
ATOM 1840 N N . LEU A 1 218 ? -6.539 6.460 20.041 1.00 91.94 218 LEU A N 1
ATOM 1841 C CA . LEU A 1 218 ? -7.455 7.065 19.068 1.00 91.94 218 LEU A CA 1
ATOM 1842 C C . LEU A 1 218 ? -7.142 8.549 18.829 1.00 91.94 218 LEU A C 1
ATOM 1844 O O . LEU A 1 218 ? -7.100 8.998 17.684 1.00 91.94 218 LEU A O 1
ATOM 1848 N N . CYS A 1 219 ? -6.852 9.306 19.893 1.00 91.81 219 CYS A N 1
ATOM 1849 C CA . CYS A 1 219 ? -6.438 10.707 19.771 1.00 91.81 219 CYS A CA 1
ATOM 1850 C C . CYS A 1 219 ? -5.140 10.853 18.970 1.00 91.81 219 CYS A C 1
ATOM 1852 O O . CYS A 1 219 ? -5.048 11.723 18.102 1.00 91.81 219 CYS A O 1
ATOM 1854 N N . ARG A 1 220 ? -4.157 9.979 19.227 1.00 89.06 220 ARG A N 1
ATOM 1855 C CA . ARG A 1 220 ? -2.905 9.926 18.464 1.00 89.06 220 ARG A CA 1
ATOM 1856 C C . ARG A 1 220 ? -3.166 9.620 16.995 1.00 89.06 220 ARG A C 1
ATOM 1858 O O . ARG A 1 220 ? -2.540 10.261 16.158 1.00 89.06 220 ARG A O 1
ATOM 1865 N N . CYS A 1 221 ? -4.097 8.712 16.672 1.00 89.31 221 CYS A N 1
ATOM 1866 C CA . CYS A 1 221 ? -4.417 8.378 15.274 1.00 89.31 221 CYS A CA 1
ATOM 1867 C C . CYS A 1 221 ? -4.871 9.614 14.509 1.00 89.31 221 CYS A C 1
ATOM 1869 O O . CYS A 1 221 ? -4.481 9.794 13.370 1.00 89.31 221 CYS A O 1
ATOM 1871 N N . LEU A 1 222 ? -5.621 10.503 15.159 1.00 89.94 222 LEU A N 1
ATOM 1872 C CA . LEU A 1 222 ? -6.078 11.756 14.566 1.00 89.94 222 LEU A CA 1
ATOM 1873 C C . LEU A 1 222 ? -5.038 12.888 14.595 1.00 89.94 222 LEU A C 1
ATOM 1875 O O . LEU A 1 222 ? -5.298 13.953 14.034 1.00 89.94 222 LEU A O 1
ATOM 1879 N N . GLY A 1 223 ? -3.885 12.689 15.240 1.00 87.94 223 GLY A N 1
ATOM 1880 C CA . GLY A 1 223 ? -2.905 13.747 15.486 1.00 87.94 223 GLY A CA 1
ATOM 1881 C C . GLY A 1 223 ? -3.426 14.834 16.431 1.00 87.94 223 GLY A C 1
ATOM 1882 O O . GLY A 1 223 ? -3.055 15.999 16.297 1.00 87.94 223 GLY A O 1
ATOM 1883 N N . ILE A 1 224 ? -4.333 14.495 17.356 1.00 89.50 224 ILE A N 1
ATOM 1884 C CA . ILE A 1 224 ? -4.848 15.466 18.324 1.00 89.50 224 ILE A CA 1
ATOM 1885 C C . ILE A 1 224 ? -3.775 15.743 19.381 1.00 89.50 224 ILE A C 1
ATOM 1887 O O . ILE A 1 224 ? -3.360 14.841 20.105 1.00 89.50 224 ILE A O 1
ATOM 1891 N N . ASP A 1 225 ? -3.394 17.015 19.486 1.00 86.00 225 ASP A N 1
ATOM 1892 C CA . ASP A 1 225 ? -2.423 17.533 20.451 1.00 86.00 225 ASP A CA 1
ATOM 1893 C C . ASP A 1 225 ? -2.741 17.090 21.894 1.00 86.00 225 ASP A C 1
ATOM 1895 O O . ASP A 1 225 ? -3.897 17.158 22.346 1.00 86.00 225 ASP A O 1
ATOM 1899 N N . HIS A 1 226 ? -1.711 16.662 22.630 1.00 83.12 226 HIS A N 1
ATOM 1900 C CA . HIS A 1 226 ? -1.820 16.246 24.024 1.00 83.12 226 HIS A CA 1
ATOM 1901 C C . HIS A 1 226 ? -2.335 17.364 24.935 1.00 83.12 226 HIS A C 1
ATOM 1903 O O . HIS A 1 226 ? -3.084 17.042 25.860 1.00 83.12 226 HIS A O 1
ATOM 1909 N N . TYR A 1 227 ? -2.045 18.635 24.627 1.00 86.12 227 TYR A N 1
ATOM 1910 C CA . TYR A 1 227 ? -2.536 19.824 25.337 1.00 86.12 227 TYR A CA 1
ATOM 1911 C C . TYR A 1 227 ? -4.039 20.089 25.131 1.00 86.12 227 TYR A C 1
ATOM 1913 O O . TYR A 1 227 ? -4.638 20.898 25.842 1.00 86.12 227 TYR A O 1
ATOM 1921 N N . THR A 1 228 ? -4.695 19.411 24.181 1.00 88.06 228 THR A N 1
ATOM 1922 C CA . THR A 1 228 ? -6.147 19.540 23.984 1.00 88.06 228 THR A CA 1
ATOM 1923 C C . THR A 1 228 ? -6.904 18.980 25.196 1.00 88.06 228 THR A C 1
ATOM 1925 O O . THR A 1 228 ? -6.634 17.870 25.654 1.00 88.06 228 THR A O 1
ATOM 1928 N N . THR A 1 229 ? -7.914 19.703 25.691 1.00 90.75 229 THR A N 1
ATOM 1929 C CA . THR A 1 229 ? -8.739 19.230 26.816 1.00 90.75 229 THR A CA 1
ATOM 1930 C C . THR A 1 229 ? -9.454 17.915 26.490 1.00 90.75 229 THR A C 1
ATOM 1932 O O . THR A 1 229 ? -9.889 17.695 25.358 1.00 90.75 229 THR A O 1
ATOM 1935 N N . GLN A 1 230 ? -9.643 17.052 27.495 1.00 89.12 230 GLN A N 1
ATOM 1936 C CA . GLN A 1 230 ? -10.288 15.739 27.332 1.00 89.12 230 GLN A CA 1
ATOM 1937 C C . GLN A 1 230 ? -11.667 15.841 26.653 1.00 89.12 230 GLN A C 1
ATOM 1939 O O . GLN A 1 230 ? -11.952 15.121 25.696 1.00 89.12 230 GLN A O 1
ATOM 1944 N N . LYS A 1 231 ? -12.504 16.800 27.077 1.00 89.94 231 LYS A N 1
ATOM 1945 C CA . LYS A 1 231 ? -13.827 17.050 26.475 1.00 89.94 231 LYS A CA 1
ATOM 1946 C C . LYS A 1 231 ? -13.728 17.348 24.974 1.00 89.94 231 LYS A C 1
ATOM 1948 O O . LYS A 1 231 ? -14.493 16.798 24.187 1.00 89.94 231 LYS A O 1
ATOM 1953 N N . ARG A 1 232 ? -12.768 18.189 24.572 1.00 91.19 232 ARG A N 1
ATOM 1954 C CA . ARG A 1 232 ? -12.563 18.572 23.168 1.00 91.19 232 ARG A CA 1
ATOM 1955 C C . ARG A 1 232 ? -11.942 17.438 22.347 1.00 91.19 232 ARG A C 1
ATOM 1957 O O . ARG A 1 232 ? -12.305 17.289 21.186 1.00 91.19 232 ARG A O 1
ATOM 1964 N N . LYS A 1 233 ? -11.068 16.614 22.941 1.00 92.19 233 LYS A N 1
ATOM 1965 C CA . LYS A 1 233 ? -10.561 15.372 22.326 1.00 92.19 233 LYS A CA 1
ATOM 1966 C C . LYS A 1 233 ? -11.713 14.424 21.977 1.00 92.19 233 LYS A C 1
ATOM 1968 O O . LYS A 1 233 ? -11.826 14.006 20.830 1.00 92.19 233 LYS A O 1
ATOM 1973 N N . LYS A 1 234 ? -12.613 14.163 22.935 1.00 92.81 234 LYS A N 1
ATOM 1974 C CA . LYS A 1 234 ? -13.804 13.326 22.719 1.00 92.81 234 LYS A CA 1
ATOM 1975 C C . LYS A 1 234 ? -14.728 13.894 21.641 1.00 92.81 234 LYS A C 1
ATOM 1977 O O . LYS A 1 234 ? -15.185 13.139 20.792 1.00 92.81 234 LYS A O 1
ATOM 1982 N N . GLN A 1 235 ? -14.987 15.203 21.661 1.00 92.69 235 GLN A N 1
ATOM 1983 C CA . GLN A 1 235 ? -15.817 15.849 20.640 1.00 92.69 235 GLN A CA 1
ATOM 1984 C C . GLN A 1 235 ? -15.239 15.639 19.232 1.00 92.69 235 GLN A C 1
ATOM 1986 O O . GLN A 1 235 ? -15.947 15.149 18.360 1.00 92.69 235 GLN A O 1
ATOM 1991 N N . LYS A 1 236 ? -13.944 15.922 19.035 1.00 92.44 236 LYS A N 1
ATOM 1992 C CA . LYS A 1 236 ? -13.264 15.706 17.748 1.00 92.44 236 LYS A CA 1
ATOM 1993 C C . LYS A 1 236 ? -13.298 14.245 17.300 1.00 92.44 236 LYS A C 1
ATOM 1995 O O . LYS A 1 236 ? -13.441 13.973 16.114 1.00 92.44 236 LYS A O 1
ATOM 2000 N N . LEU A 1 237 ? -13.145 13.308 18.239 1.00 94.31 237 LEU A N 1
ATOM 2001 C CA . LEU A 1 237 ? -13.249 11.880 17.947 1.00 94.31 237 LEU A CA 1
ATOM 2002 C C . LEU A 1 237 ? -14.642 11.512 17.440 1.00 94.31 237 LEU A C 1
ATOM 2004 O O . LEU A 1 237 ? -14.732 10.856 16.412 1.00 94.31 237 LEU A O 1
ATOM 2008 N N . ASN A 1 238 ? -15.701 11.968 18.113 1.00 95.00 238 ASN A N 1
ATOM 2009 C CA . ASN A 1 238 ? -17.076 11.742 17.663 1.00 95.00 238 ASN A CA 1
ATOM 2010 C C . ASN A 1 238 ? -17.312 12.320 16.262 1.00 95.00 238 ASN A C 1
ATOM 2012 O O . ASN A 1 238 ? -17.768 11.590 15.395 1.00 95.00 238 ASN A O 1
ATOM 2016 N N . GLU A 1 239 ? -16.899 13.568 16.010 1.00 93.69 239 GLU A N 1
ATOM 2017 C CA . GLU A 1 239 ? -16.999 14.193 14.680 1.00 93.69 239 GLU A CA 1
ATOM 2018 C C . GLU A 1 239 ? -16.300 13.347 13.597 1.00 93.69 239 GLU A C 1
ATOM 2020 O O . GLU A 1 239 ? -16.829 13.162 12.503 1.00 93.69 239 GLU A O 1
ATOM 2025 N N . CYS A 1 240 ? -15.125 12.784 13.904 1.00 94.31 240 CYS A N 1
ATOM 2026 C CA . CYS A 1 240 ? -14.409 11.908 12.975 1.00 94.31 240 CYS A CA 1
ATOM 2027 C C . CYS A 1 240 ? -15.086 10.541 12.811 1.00 94.31 240 CYS A C 1
ATOM 2029 O O . CYS A 1 240 ? -15.108 10.016 11.701 1.00 94.31 240 CYS A O 1
ATOM 2031 N N . PHE A 1 241 ? -15.630 9.953 13.879 1.00 95.75 241 PHE A N 1
ATOM 2032 C CA . PHE A 1 241 ? -16.378 8.698 13.794 1.00 95.75 241 PHE A CA 1
ATOM 2033 C C . PHE A 1 241 ? -17.639 8.855 12.944 1.00 95.75 241 PHE A C 1
ATOM 2035 O O . PHE A 1 241 ? -17.868 8.032 12.060 1.00 95.75 241 PHE A O 1
ATOM 2042 N N . ASP A 1 242 ? -18.393 9.934 13.147 1.00 94.38 242 ASP A N 1
ATOM 2043 C CA . ASP A 1 242 ? -19.594 10.251 12.371 1.00 94.38 242 ASP A CA 1
ATOM 2044 C C . ASP A 1 242 ? -19.250 10.453 10.889 1.00 94.38 242 ASP A C 1
ATOM 2046 O O . ASP A 1 242 ? -19.941 9.943 10.001 1.00 94.38 242 ASP A O 1
ATOM 2050 N N . LEU A 1 243 ? -18.132 11.130 10.604 1.00 94.00 243 LEU A N 1
ATOM 2051 C CA . LEU A 1 243 ? -17.660 11.317 9.235 1.00 94.00 243 LEU A CA 1
ATOM 2052 C C . LEU A 1 243 ? -17.249 9.986 8.587 1.00 94.00 243 LEU A C 1
ATOM 2054 O O . LEU A 1 243 ? -17.648 9.708 7.458 1.00 94.00 243 LEU A O 1
ATOM 2058 N N . ILE A 1 244 ? -16.515 9.122 9.299 1.00 95.06 244 ILE A N 1
ATOM 2059 C CA . ILE A 1 244 ? -16.178 7.780 8.799 1.00 95.06 244 ILE A CA 1
ATOM 2060 C C . ILE A 1 244 ? -17.450 6.974 8.529 1.00 95.06 244 ILE A C 1
ATOM 2062 O O . ILE A 1 244 ? -17.555 6.369 7.468 1.00 95.06 244 ILE A O 1
ATOM 2066 N N . GLN A 1 245 ? -18.429 6.985 9.433 1.00 93.56 245 GLN A N 1
ATOM 2067 C CA . GLN A 1 245 ? -19.677 6.240 9.256 1.00 93.56 245 GLN A CA 1
ATOM 2068 C C . GLN A 1 245 ? -20.515 6.777 8.082 1.00 93.56 245 GLN A C 1
ATOM 2070 O O . GLN A 1 245 ? -21.177 6.001 7.397 1.00 93.56 245 GLN A O 1
ATOM 2075 N N . THR A 1 246 ? -20.443 8.083 7.805 1.00 92.88 246 THR A N 1
ATOM 2076 C CA . THR A 1 246 ? -21.095 8.716 6.645 1.00 92.88 246 THR A CA 1
ATOM 2077 C C . THR A 1 246 ? -20.466 8.268 5.322 1.00 92.88 246 THR A C 1
ATOM 2079 O O . THR A 1 246 ? -21.180 8.002 4.358 1.00 92.88 246 THR A O 1
ATOM 2082 N N . HIS A 1 247 ? -19.135 8.162 5.270 1.00 91.56 247 HIS A N 1
ATOM 2083 C CA . HIS A 1 247 ? -18.396 7.806 4.051 1.00 91.56 247 HIS A CA 1
ATOM 2084 C C . HIS A 1 247 ? -18.119 6.304 3.884 1.00 91.56 247 HIS A C 1
ATOM 2086 O O . HIS A 1 247 ? -17.748 5.875 2.794 1.00 91.56 247 HIS A O 1
ATOM 2092 N N . SER A 1 248 ? -18.284 5.519 4.948 1.00 92.62 248 SER A N 1
ATOM 2093 C CA . SER A 1 248 ? -18.049 4.072 4.996 1.00 92.62 248 SER A CA 1
ATOM 2094 C C . SER A 1 248 ? -19.132 3.367 5.830 1.00 92.62 248 SER A C 1
ATOM 2096 O O . SER A 1 248 ? -18.828 2.729 6.845 1.00 92.62 248 SER A O 1
ATOM 2098 N N . PRO A 1 249 ? -20.422 3.474 5.456 1.00 91.00 249 PRO A N 1
ATOM 2099 C CA . PRO A 1 249 ? -21.511 2.847 6.207 1.00 91.00 249 PRO A CA 1
ATOM 2100 C C . PRO A 1 249 ? -21.353 1.322 6.325 1.00 91.00 249 PRO A C 1
ATOM 2102 O O . PRO A 1 249 ? -21.764 0.725 7.320 1.00 91.00 249 PRO A O 1
ATOM 2105 N N . GLU A 1 250 ? -20.695 0.683 5.355 1.00 89.06 250 GLU A N 1
ATOM 2106 C CA . GLU A 1 250 ? -20.360 -0.743 5.337 1.00 89.06 250 GLU A CA 1
ATOM 2107 C C . GLU A 1 250 ? -19.338 -1.161 6.407 1.00 89.06 250 GLU A C 1
ATOM 2109 O O . GLU A 1 250 ? -19.263 -2.347 6.766 1.00 89.06 250 GLU A O 1
ATOM 2114 N N . LEU A 1 251 ? -18.565 -0.216 6.961 1.00 91.50 251 LEU A N 1
ATOM 2115 C CA . LEU A 1 251 ? -17.744 -0.488 8.138 1.00 91.50 251 LEU A CA 1
ATOM 2116 C C . LEU A 1 251 ? -18.637 -0.860 9.329 1.00 91.50 251 LEU A C 1
ATOM 2118 O O . LEU A 1 251 ? -18.266 -1.765 10.078 1.00 91.50 251 LEU A O 1
ATOM 2122 N N . ASN A 1 252 ? -19.847 -0.291 9.389 1.00 92.56 252 ASN A N 1
ATOM 2123 C CA . ASN A 1 252 ? -20.941 -0.642 10.293 1.00 92.56 252 ASN A CA 1
ATOM 2124 C C . ASN A 1 252 ? -20.478 -0.741 11.749 1.00 92.56 252 ASN A C 1
ATOM 2126 O O . ASN A 1 252 ? -20.420 -1.838 12.313 1.00 92.56 252 ASN A O 1
ATOM 2130 N N . PHE A 1 253 ? -20.091 0.397 12.324 1.00 95.25 253 PHE A N 1
ATOM 2131 C CA . PHE A 1 253 ? -19.659 0.478 13.713 1.00 95.25 253 PHE A CA 1
ATOM 2132 C C . PHE A 1 253 ? -20.391 1.586 14.468 1.00 95.25 253 PHE A C 1
ATOM 2134 O O . PHE A 1 253 ? -20.877 2.555 13.892 1.00 95.25 253 PHE A O 1
ATOM 2141 N N . VAL A 1 254 ? -20.442 1.439 15.787 1.00 94.88 254 VAL A N 1
ATOM 2142 C CA . VAL A 1 254 ? -20.937 2.439 16.730 1.00 94.88 254 VAL A CA 1
ATOM 2143 C C . VAL A 1 254 ? -19.928 2.553 17.863 1.00 94.88 254 VAL A C 1
ATOM 2145 O O . VAL A 1 254 ? -19.372 1.549 18.310 1.00 94.88 254 VAL A O 1
ATOM 2148 N N . VAL A 1 255 ? -19.690 3.772 18.345 1.00 94.81 255 VAL A 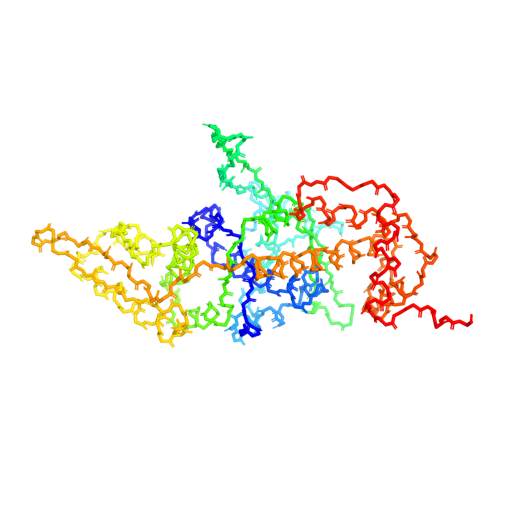N 1
ATOM 2149 C CA . VAL A 1 255 ? -18.806 4.015 19.489 1.00 94.81 255 VAL A CA 1
ATOM 2150 C C . VAL A 1 255 ? -19.637 4.352 20.714 1.00 94.81 255 VAL A C 1
ATOM 2152 O O . VAL A 1 255 ? -20.378 5.334 20.740 1.00 94.81 255 VAL A O 1
ATOM 2155 N N . GLN A 1 256 ? -19.489 3.541 21.753 1.00 93.88 256 GLN A N 1
ATOM 2156 C CA . GLN A 1 256 ? -20.068 3.777 23.065 1.00 93.88 256 GLN A CA 1
ATOM 2157 C C . GLN A 1 256 ? -18.986 4.268 24.022 1.00 93.88 256 GLN A C 1
ATOM 2159 O O . GLN A 1 256 ? -17.834 3.847 23.967 1.00 93.88 256 GLN A O 1
ATOM 2164 N N . TRP A 1 257 ? -19.357 5.171 24.921 1.00 91.38 257 TRP A N 1
ATOM 2165 C CA . TRP A 1 257 ? -18.441 5.736 25.903 1.00 91.38 257 TRP A CA 1
ATOM 2166 C C . TRP A 1 257 ? -18.805 5.213 27.285 1.00 91.38 257 TRP A C 1
ATOM 2168 O O . TRP A 1 257 ? -19.753 5.709 27.893 1.00 91.38 257 TRP A O 1
ATOM 2178 N N . ALA A 1 258 ? -18.054 4.237 27.792 1.00 86.44 258 ALA A N 1
ATOM 2179 C CA . ALA A 1 258 ? -18.226 3.789 29.165 1.00 86.44 258 ALA A CA 1
ATOM 2180 C C . ALA A 1 258 ? -17.691 4.852 30.141 1.00 86.44 258 ALA A C 1
ATOM 2182 O O . ALA A 1 258 ? -16.672 5.506 29.887 1.00 86.44 258 ALA A O 1
ATOM 2183 N N . ALA A 1 259 ? -18.401 5.042 31.253 1.00 73.25 259 ALA A N 1
ATOM 2184 C CA . ALA A 1 259 ? -17.977 5.942 32.316 1.00 73.25 259 ALA A CA 1
ATOM 2185 C C . ALA A 1 259 ? -16.829 5.301 33.107 1.00 73.25 259 ALA A C 1
ATOM 2187 O O . ALA A 1 259 ? -16.966 4.181 33.592 1.00 73.25 259 ALA A O 1
ATOM 2188 N N . ASN A 1 260 ? -15.711 6.012 33.257 1.00 70.38 260 ASN A N 1
ATOM 2189 C CA . ASN A 1 260 ? -14.579 5.574 34.078 1.00 70.38 260 ASN A CA 1
ATOM 2190 C C . ASN A 1 260 ? -14.145 6.683 35.058 1.00 70.38 260 ASN A C 1
ATOM 2192 O O . ASN A 1 260 ? -12.975 7.021 35.180 1.00 70.38 260 ASN A O 1
ATOM 2196 N N . GLY A 1 261 ? -15.111 7.326 35.717 1.00 66.25 261 GLY A N 1
ATOM 2197 C CA . GLY A 1 261 ? -14.887 8.542 36.508 1.00 66.25 261 GLY A CA 1
ATOM 2198 C C . GLY A 1 261 ? -15.101 9.830 35.703 1.00 66.25 261 GLY A C 1
ATOM 2199 O O . GLY A 1 261 ? -15.514 9.804 34.545 1.00 66.25 261 GLY A O 1
ATOM 2200 N N . LYS A 1 262 ? -14.862 10.990 36.333 1.00 58.41 262 LYS A N 1
ATOM 2201 C CA . LYS A 1 262 ? -15.357 12.301 35.857 1.00 58.41 262 LYS A CA 1
ATOM 2202 C C . LYS A 1 262 ? -14.793 12.737 34.490 1.00 58.41 262 LYS A C 1
ATOM 2204 O O . LYS A 1 262 ? -15.470 13.466 33.769 1.00 58.41 262 LYS A O 1
ATOM 2209 N N . HIS A 1 263 ? -13.587 12.284 34.120 1.00 60.16 263 HIS A N 1
ATOM 2210 C CA . HIS A 1 263 ? -12.878 12.725 32.904 1.00 60.16 263 HIS A CA 1
ATOM 2211 C C . HIS A 1 263 ? -12.066 11.636 32.181 1.00 60.16 263 HIS A C 1
ATOM 2213 O O . HIS A 1 263 ? -11.284 11.967 31.291 1.00 60.16 263 HIS A O 1
ATOM 2219 N N . LEU A 1 264 ? -12.237 10.358 32.529 1.00 72.62 264 LEU A N 1
ATOM 2220 C CA . LEU A 1 264 ? -11.595 9.257 31.808 1.00 72.62 264 LEU A CA 1
ATOM 2221 C C . LEU A 1 264 ? -12.620 8.636 30.866 1.00 72.62 264 LEU A C 1
ATOM 2223 O O . LEU A 1 264 ? -13.635 8.081 31.293 1.00 72.62 264 LEU A O 1
ATOM 2227 N N . TYR A 1 265 ? -12.364 8.777 29.572 1.00 85.69 265 TYR A N 1
ATOM 2228 C CA . TYR A 1 265 ? -13.210 8.210 28.538 1.00 85.69 265 TYR A CA 1
ATOM 2229 C C . TYR A 1 265 ? -12.725 6.819 28.165 1.00 85.69 265 TYR A C 1
ATOM 2231 O O . TYR A 1 265 ? -11.542 6.614 27.904 1.00 85.69 265 TYR A O 1
ATOM 2239 N N . LYS A 1 266 ? -13.664 5.878 28.113 1.00 89.69 266 LYS A N 1
ATOM 2240 C CA . LYS A 1 266 ? -13.405 4.488 27.769 1.00 89.69 266 LYS A CA 1
ATOM 2241 C C . LYS A 1 266 ? -14.211 4.124 26.515 1.00 89.69 266 LYS A C 1
ATOM 2243 O O . LYS A 1 266 ? -15.399 3.816 26.640 1.00 89.69 266 LYS A O 1
ATOM 2248 N N . PRO A 1 267 ? -13.629 4.273 25.312 1.00 93.25 267 PRO A N 1
ATOM 2249 C CA . PRO A 1 267 ? -14.331 3.986 24.071 1.00 93.25 267 PRO A CA 1
ATOM 2250 C C . PRO A 1 267 ? -14.479 2.478 23.880 1.00 93.25 267 PRO A C 1
ATOM 2252 O O . PRO A 1 267 ? -13.504 1.728 23.917 1.00 93.25 267 PRO A O 1
ATOM 2255 N N . ILE A 1 268 ? -15.714 2.053 23.646 1.00 94.94 268 ILE A N 1
ATOM 2256 C CA . ILE A 1 268 ? -16.078 0.703 23.237 1.00 94.94 268 ILE A CA 1
ATOM 2257 C C . ILE A 1 268 ? -16.577 0.814 21.803 1.00 94.94 268 ILE A C 1
ATOM 2259 O O . ILE A 1 268 ? -17.583 1.473 21.541 1.00 94.94 268 ILE A O 1
ATOM 2263 N N . VAL A 1 269 ? -15.855 0.205 20.872 1.00 95.50 269 VAL A N 1
ATOM 2264 C CA . VAL A 1 269 ? -16.242 0.181 19.462 1.00 95.50 269 VAL A CA 1
ATOM 2265 C C . VAL A 1 269 ? -16.982 -1.123 19.207 1.00 95.50 269 VAL A C 1
ATOM 2267 O O . VAL A 1 269 ? -16.424 -2.205 19.396 1.00 95.50 269 VAL A O 1
ATOM 2270 N N . CYS A 1 270 ? -18.233 -1.013 18.777 1.00 95.31 270 CYS A N 1
ATOM 2271 C CA . CYS A 1 270 ? -19.119 -2.127 18.475 1.00 95.31 270 CYS A CA 1
ATOM 2272 C C . CYS A 1 270 ? -19.363 -2.172 16.970 1.00 95.31 270 CYS A C 1
ATOM 2274 O O . CYS A 1 270 ? -19.962 -1.253 16.419 1.00 95.31 270 CYS A O 1
ATOM 2276 N N . TYR A 1 271 ? -18.924 -3.234 16.310 1.00 94.88 271 TYR A N 1
ATOM 2277 C CA . TYR A 1 271 ? -19.284 -3.528 14.930 1.00 94.88 271 TYR A CA 1
ATOM 2278 C C . TYR A 1 271 ? -20.625 -4.269 14.890 1.00 94.88 271 TYR A C 1
ATOM 2280 O O . TYR A 1 271 ? -20.960 -5.004 15.821 1.00 94.88 271 TYR A O 1
ATOM 2288 N N . GLY A 1 272 ? -21.387 -4.094 13.810 1.00 89.62 272 GLY A N 1
ATOM 2289 C CA . GLY A 1 272 ? -22.539 -4.950 13.514 1.00 89.62 272 GLY A CA 1
ATOM 2290 C C . GLY A 1 272 ? -22.126 -6.403 13.243 1.00 89.62 272 GLY A C 1
ATOM 2291 O O . GLY A 1 272 ? -21.007 -6.808 13.558 1.00 89.62 272 GLY A O 1
ATOM 2292 N N . GLU A 1 273 ? -23.012 -7.207 12.642 1.00 81.88 273 GLU A N 1
ATOM 2293 C CA . GLU A 1 273 ? -22.730 -8.625 12.368 1.00 81.88 273 GLU A CA 1
ATOM 2294 C C . GLU A 1 273 ? -21.378 -8.829 11.664 1.00 81.88 273 GLU A C 1
ATOM 2296 O O . GLU A 1 273 ? -21.190 -8.481 10.495 1.00 81.88 273 GLU A O 1
ATOM 2301 N N . ASN A 1 274 ? -20.422 -9.410 12.392 1.00 76.62 274 ASN A N 1
ATOM 2302 C CA . ASN A 1 274 ? -19.065 -9.643 11.921 1.00 76.62 274 ASN A CA 1
ATOM 2303 C C . ASN A 1 274 ? -18.796 -11.148 11.827 1.00 76.62 274 ASN A C 1
ATOM 2305 O O . ASN A 1 274 ? -17.962 -11.716 12.533 1.00 76.62 274 ASN A O 1
ATOM 2309 N N . VAL A 1 275 ? -19.556 -11.814 10.956 1.00 81.56 275 VAL A N 1
ATOM 2310 C CA . VAL A 1 275 ? -19.498 -13.270 10.802 1.00 81.56 275 VAL A CA 1
ATOM 2311 C C . VAL A 1 275 ? -18.167 -13.682 10.152 1.00 81.56 275 VAL A C 1
ATOM 2313 O O . VAL A 1 275 ? -17.777 -13.114 9.121 1.00 81.56 275 VAL A O 1
ATOM 2316 N N . PRO A 1 276 ? -17.448 -14.677 10.708 1.00 83.75 276 PRO A N 1
ATOM 2317 C CA . PRO A 1 276 ? -16.260 -15.227 10.071 1.00 83.75 276 PRO A CA 1
ATOM 2318 C C . PRO A 1 276 ? -16.559 -15.742 8.660 1.00 83.75 276 PRO A C 1
ATOM 2320 O O . PRO A 1 276 ? -17.594 -16.354 8.407 1.00 83.75 276 PRO A O 1
ATOM 2323 N N . LEU A 1 277 ? -15.611 -15.567 7.736 1.00 83.81 277 LEU A N 1
ATOM 2324 C CA . LEU A 1 277 ? -15.743 -16.137 6.393 1.00 83.81 277 LEU A CA 1
ATOM 2325 C C . LEU A 1 277 ? -15.853 -17.665 6.468 1.00 83.81 277 LEU A C 1
ATOM 2327 O O . LEU A 1 277 ? -15.032 -18.318 7.125 1.00 83.81 277 LEU A O 1
ATOM 2331 N N . THR A 1 278 ? -16.804 -18.227 5.723 1.00 87.94 278 THR A N 1
ATOM 2332 C CA . THR A 1 278 ? -16.942 -19.676 5.515 1.00 87.94 278 THR A CA 1
ATOM 2333 C C . THR A 1 278 ? -15.706 -20.258 4.820 1.00 87.94 278 THR A C 1
ATOM 2335 O O . THR A 1 278 ? -14.976 -19.552 4.117 1.00 87.94 278 THR A O 1
ATOM 2338 N N . LYS A 1 279 ? -15.484 -21.575 4.941 1.00 88.00 279 LYS A N 1
ATOM 2339 C CA . LYS A 1 279 ? -14.372 -22.275 4.264 1.00 88.00 279 LYS A CA 1
ATOM 2340 C C . LYS A 1 279 ? -14.354 -22.012 2.751 1.00 88.00 279 LYS A C 1
ATOM 2342 O O . LYS A 1 279 ? -13.297 -21.747 2.183 1.00 88.00 279 LYS A O 1
ATOM 2347 N N . MET A 1 280 ? -15.524 -22.023 2.108 1.00 87.75 280 MET A N 1
ATOM 2348 C CA . MET A 1 280 ? -15.654 -21.748 0.674 1.00 87.75 280 MET A CA 1
ATOM 2349 C C . MET A 1 280 ? -15.294 -20.296 0.327 1.00 87.75 280 MET A C 1
ATOM 2351 O O . MET A 1 280 ? -14.559 -20.067 -0.632 1.00 87.75 280 MET A O 1
ATOM 2355 N N . GLN A 1 281 ? -15.760 -19.317 1.111 1.00 88.19 281 GLN A N 1
ATOM 2356 C CA . GLN A 1 281 ? -15.405 -17.907 0.905 1.00 88.19 281 GLN A CA 1
ATOM 2357 C C . GLN A 1 281 ? -13.902 -17.669 1.084 1.00 88.19 281 GLN A C 1
ATOM 2359 O O . GLN A 1 281 ? -13.300 -16.983 0.262 1.00 88.19 281 GLN A O 1
ATOM 2364 N N . ARG A 1 282 ? -13.277 -18.285 2.099 1.00 86.75 282 ARG A N 1
ATOM 2365 C CA . ARG A 1 282 ? -11.819 -18.224 2.295 1.00 86.75 282 ARG A CA 1
ATOM 2366 C C . ARG A 1 282 ? -11.069 -18.808 1.100 1.00 86.75 282 ARG A C 1
ATOM 2368 O O . ARG A 1 28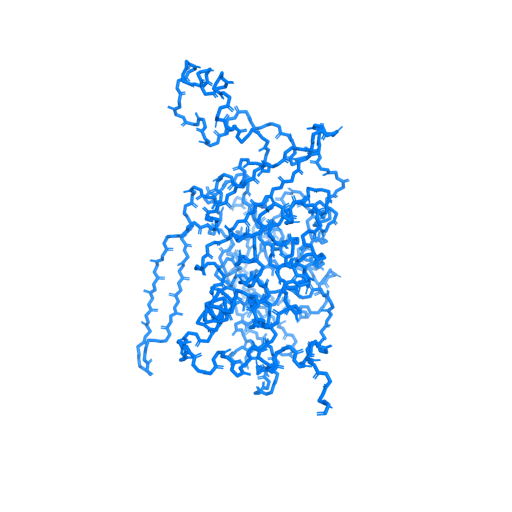2 ? -10.138 -18.174 0.616 1.00 86.75 282 ARG A O 1
ATOM 2375 N N . LYS A 1 283 ? -11.500 -19.967 0.579 1.00 87.06 283 LYS A N 1
ATOM 2376 C CA . LYS A 1 283 ? -10.899 -20.584 -0.618 1.00 87.06 283 LYS A CA 1
ATOM 2377 C C . LYS A 1 283 ? -11.008 -19.669 -1.842 1.00 87.06 283 LYS A C 1
ATOM 2379 O O . LYS A 1 283 ? -10.011 -19.459 -2.521 1.00 87.06 283 LYS A O 1
ATOM 2384 N N . ARG A 1 284 ? -12.186 -19.091 -2.105 1.00 87.62 284 ARG A N 1
ATOM 2385 C CA . ARG A 1 284 ? -12.391 -18.156 -3.230 1.00 87.62 284 ARG A CA 1
ATOM 2386 C C . ARG A 1 284 ? -11.508 -16.915 -3.111 1.00 87.62 284 ARG A C 1
ATOM 2388 O O . ARG A 1 284 ? -10.846 -16.552 -4.074 1.00 87.62 284 ARG A O 1
ATOM 2395 N N . LEU A 1 285 ? -11.460 -16.310 -1.926 1.00 87.56 285 LEU A N 1
ATOM 2396 C CA . LEU A 1 285 ? -10.614 -15.148 -1.660 1.00 87.56 285 LEU A CA 1
ATOM 2397 C C . LEU A 1 285 ? -9.126 -15.480 -1.832 1.00 87.56 285 LEU A C 1
ATOM 2399 O O . LEU A 1 285 ? -8.380 -14.700 -2.413 1.00 87.56 285 LEU A O 1
ATOM 2403 N N . ARG A 1 286 ? -8.702 -16.667 -1.389 1.00 88.38 286 ARG A N 1
ATOM 2404 C CA . ARG A 1 286 ? -7.328 -17.142 -1.572 1.00 88.38 286 ARG A CA 1
ATOM 2405 C C . ARG A 1 286 ? -6.967 -17.334 -3.045 1.00 88.38 286 ARG A C 1
ATOM 2407 O O . ARG A 1 286 ? -5.894 -16.909 -3.450 1.00 88.38 286 ARG A O 1
ATOM 2414 N N . MET A 1 287 ? -7.866 -17.906 -3.845 1.00 87.75 287 MET A N 1
ATOM 2415 C CA . MET A 1 287 ? -7.660 -18.038 -5.293 1.00 87.75 287 MET A CA 1
ATOM 2416 C C . MET A 1 287 ? -7.623 -16.683 -6.002 1.00 87.75 287 MET A C 1
ATOM 2418 O O . MET A 1 287 ? -6.807 -16.489 -6.894 1.00 87.75 287 MET A O 1
ATOM 2422 N N . TYR A 1 288 ? -8.462 -15.733 -5.585 1.00 88.75 288 TYR A N 1
ATOM 2423 C CA . TYR A 1 288 ? -8.414 -14.361 -6.091 1.00 88.75 288 TYR A CA 1
ATOM 2424 C C . TYR A 1 288 ? -7.037 -13.720 -5.847 1.00 88.75 288 TYR A C 1
ATOM 2426 O O . TYR A 1 288 ? -6.410 -13.238 -6.784 1.00 88.75 288 TYR A O 1
ATOM 2434 N N . ILE A 1 289 ? -6.529 -13.804 -4.613 1.00 90.19 289 ILE A N 1
ATOM 2435 C CA . ILE A 1 289 ? -5.194 -13.310 -4.229 1.00 90.19 289 ILE A CA 1
ATOM 2436 C C . ILE A 1 289 ? -4.096 -13.935 -5.078 1.00 90.19 289 ILE A C 1
ATOM 2438 O O . ILE A 1 289 ? -3.213 -13.228 -5.565 1.00 90.19 289 ILE A O 1
ATOM 2442 N N . PHE A 1 290 ? -4.154 -15.258 -5.223 1.00 90.44 290 PHE A N 1
ATOM 2443 C CA . PHE A 1 290 ? -3.196 -16.007 -6.011 1.00 90.44 290 PHE A CA 1
ATOM 2444 C C . PHE A 1 290 ? -3.195 -15.537 -7.470 1.00 90.44 290 PHE A C 1
ATOM 2446 O O . PHE A 1 290 ? -2.139 -15.215 -8.001 1.00 90.44 290 PHE A O 1
ATOM 2453 N N . ASN A 1 291 ? -4.368 -15.395 -8.090 1.00 88.06 291 ASN A N 1
ATOM 2454 C CA . ASN A 1 291 ? -4.486 -14.946 -9.477 1.00 88.06 291 ASN A CA 1
ATOM 2455 C C . ASN A 1 291 ? -3.935 -13.527 -9.693 1.00 88.06 291 ASN A C 1
ATOM 2457 O O . ASN A 1 291 ? -3.291 -13.276 -10.711 1.00 88.06 291 ASN A O 1
ATOM 2461 N N . SER A 1 292 ? -4.152 -12.602 -8.753 1.00 89.88 292 SER A N 1
ATOM 2462 C CA . SER A 1 292 ? -3.580 -11.251 -8.841 1.00 89.88 292 SER A CA 1
ATOM 2463 C C . SER A 1 292 ? -2.048 -11.273 -8.764 1.00 89.88 292 SER A C 1
ATOM 2465 O O . SER A 1 292 ? -1.389 -10.610 -9.563 1.00 89.88 292 SER A O 1
ATOM 2467 N N . LEU A 1 293 ? -1.468 -12.073 -7.858 1.00 91.38 293 LEU A N 1
ATOM 2468 C CA . LEU A 1 293 ? -0.011 -12.260 -7.780 1.00 91.38 293 LEU A CA 1
ATOM 2469 C C . LEU A 1 293 ? 0.558 -12.961 -9.017 1.00 91.38 293 LEU A C 1
ATOM 2471 O O . LEU A 1 293 ? 1.628 -12.600 -9.498 1.00 91.38 293 LEU A O 1
ATOM 2475 N N . LEU A 1 294 ? -0.161 -13.945 -9.551 1.00 91.38 294 LEU A N 1
ATOM 2476 C CA . LEU A 1 294 ? 0.246 -14.678 -10.742 1.00 91.38 294 LEU A CA 1
ATOM 2477 C C . LEU A 1 294 ? 0.315 -13.758 -11.967 1.00 91.38 294 LEU A C 1
ATOM 2479 O O . LEU A 1 294 ? 1.287 -13.773 -12.712 1.00 91.38 294 LEU A O 1
ATOM 2483 N N . ARG A 1 295 ? -0.686 -12.891 -12.153 1.00 90.88 295 ARG A N 1
ATOM 2484 C CA . ARG A 1 295 ? -0.653 -11.869 -13.213 1.00 90.88 295 ARG A CA 1
ATOM 2485 C C . ARG A 1 295 ? 0.532 -10.920 -13.054 1.00 90.88 295 ARG A C 1
ATOM 2487 O O . ARG A 1 295 ? 1.141 -10.548 -14.051 1.00 90.88 295 ARG A O 1
ATOM 2494 N N . TYR A 1 296 ? 0.856 -10.548 -11.819 1.00 92.81 296 TYR A N 1
ATOM 2495 C CA . TYR A 1 296 ? 1.986 -9.676 -11.516 1.00 92.81 296 TYR A CA 1
ATOM 2496 C C . TYR A 1 296 ? 3.338 -10.321 -11.822 1.00 92.81 296 TYR A C 1
ATOM 2498 O O . TYR A 1 296 ? 4.147 -9.726 -12.527 1.00 92.81 296 TYR A O 1
ATOM 2506 N N . THR A 1 297 ? 3.568 -11.542 -11.352 1.00 93.44 297 THR A N 1
ATOM 2507 C CA . THR A 1 297 ? 4.814 -12.284 -11.611 1.00 93.44 297 THR A CA 1
ATOM 2508 C C . THR A 1 297 ? 4.991 -12.578 -13.101 1.00 93.44 297 THR A C 1
ATOM 2510 O O . THR A 1 297 ? 6.084 -12.388 -13.630 1.00 93.44 297 THR A O 1
ATOM 2513 N N . PHE A 1 298 ? 3.915 -12.916 -13.822 1.00 93.06 298 PHE A N 1
ATOM 2514 C CA . PHE A 1 298 ? 3.961 -13.024 -15.283 1.00 93.06 298 PHE A CA 1
ATOM 2515 C C . PHE A 1 298 ? 4.320 -11.704 -15.957 1.00 93.06 298 PHE A C 1
ATOM 2517 O O . PHE A 1 298 ? 5.171 -11.695 -16.844 1.00 93.06 298 PHE A O 1
ATOM 2524 N N . LEU A 1 299 ? 3.693 -10.592 -15.557 1.00 93.00 299 LEU A N 1
ATOM 2525 C CA . LEU A 1 299 ? 4.027 -9.286 -16.119 1.00 93.00 299 LEU A CA 1
ATOM 2526 C C . LEU A 1 299 ? 5.490 -8.936 -15.840 1.00 93.00 299 LEU A C 1
ATOM 2528 O O . LEU A 1 299 ? 6.178 -8.449 -16.730 1.00 93.00 299 LEU A O 1
ATOM 2532 N N . ASN A 1 300 ? 5.990 -9.220 -14.638 1.00 92.56 300 ASN A N 1
ATOM 2533 C CA . ASN A 1 300 ? 7.390 -8.997 -14.311 1.00 92.56 300 ASN A CA 1
ATOM 2534 C C . ASN A 1 300 ? 8.326 -9.793 -15.218 1.00 92.56 300 ASN A C 1
ATOM 2536 O O . ASN A 1 300 ? 9.216 -9.195 -15.816 1.00 92.56 300 ASN A O 1
ATOM 2540 N N . ALA A 1 301 ? 8.093 -11.099 -15.365 1.00 93.44 301 ALA A N 1
ATOM 2541 C CA . ALA A 1 301 ? 8.877 -11.947 -16.256 1.00 93.44 301 ALA A CA 1
ATOM 2542 C C . ALA A 1 301 ? 8.840 -11.436 -17.706 1.00 93.44 301 ALA A C 1
ATOM 2544 O O . ALA A 1 301 ? 9.878 -11.337 -18.358 1.00 93.44 301 ALA A O 1
ATOM 2545 N N . PHE A 1 302 ? 7.661 -11.034 -18.191 1.00 93.94 302 PHE A N 1
ATOM 2546 C CA . PHE A 1 302 ? 7.516 -10.435 -19.514 1.00 93.94 302 PHE A CA 1
ATOM 2547 C C . PHE A 1 302 ? 8.344 -9.157 -19.657 1.00 93.94 302 PHE A C 1
ATOM 2549 O O . PHE A 1 302 ? 9.075 -9.026 -20.629 1.00 93.94 302 PHE A O 1
ATOM 2556 N N . VAL A 1 303 ? 8.270 -8.220 -18.709 1.00 91.88 303 VAL A N 1
ATOM 2557 C CA . VAL A 1 303 ? 9.002 -6.947 -18.811 1.00 91.88 303 VAL A CA 1
ATOM 2558 C C . VAL A 1 303 ? 10.515 -7.153 -18.793 1.00 91.88 303 VAL A C 1
ATOM 2560 O O . VAL A 1 303 ? 11.216 -6.435 -19.504 1.00 91.88 303 VAL A O 1
ATOM 2563 N N . GLU A 1 304 ? 11.027 -8.125 -18.034 1.00 91.44 304 GLU A N 1
ATOM 2564 C CA . GLU A 1 304 ? 12.465 -8.423 -18.045 1.00 91.44 304 GLU A CA 1
ATOM 2565 C C . GLU A 1 304 ? 12.934 -8.996 -19.392 1.00 91.44 304 GLU A C 1
ATOM 2567 O O . GLU A 1 304 ? 14.005 -8.631 -19.868 1.00 91.44 304 GLU A O 1
ATOM 2572 N N . LEU A 1 305 ? 12.118 -9.825 -20.050 1.00 91.69 305 LEU A N 1
ATOM 2573 C CA . LEU A 1 305 ? 12.446 -10.413 -21.357 1.00 91.69 305 LEU A CA 1
ATOM 2574 C C . LEU A 1 305 ? 12.200 -9.461 -22.539 1.00 91.69 305 LEU A C 1
ATOM 2576 O O . LEU A 1 305 ? 12.932 -9.470 -23.526 1.00 91.69 305 LEU A O 1
ATOM 2580 N N . HIS A 1 306 ? 11.136 -8.664 -22.454 1.00 91.12 306 HIS A N 1
ATOM 2581 C CA . HIS A 1 306 ? 10.481 -7.995 -23.584 1.00 91.12 306 HIS A CA 1
ATOM 2582 C C . HIS A 1 306 ? 10.316 -6.490 -23.343 1.00 91.12 306 HIS A C 1
ATOM 2584 O O . HIS A 1 306 ? 9.342 -5.874 -23.787 1.00 91.12 306 HIS A O 1
ATOM 2590 N N . ARG A 1 307 ? 11.272 -5.870 -22.639 1.00 86.38 307 ARG A N 1
ATOM 2591 C CA . ARG A 1 307 ? 11.206 -4.464 -22.201 1.00 86.38 307 ARG A CA 1
ATOM 2592 C C . ARG A 1 307 ? 10.880 -3.486 -23.335 1.00 86.38 307 ARG A C 1
ATOM 2594 O O . ARG A 1 307 ? 10.098 -2.558 -23.124 1.00 86.38 307 ARG A O 1
ATOM 2601 N N . GLN A 1 308 ? 11.419 -3.693 -24.542 1.00 85.75 308 GLN A N 1
ATOM 2602 C CA . GLN A 1 308 ? 11.106 -2.833 -25.692 1.00 85.75 308 GLN A CA 1
ATOM 2603 C C . GLN A 1 308 ? 9.617 -2.846 -26.069 1.00 85.75 308 GLN A C 1
ATOM 2605 O O . GLN A 1 308 ? 9.065 -1.802 -26.407 1.00 85.75 308 GLN A O 1
ATOM 2610 N N . TYR A 1 309 ? 8.954 -3.999 -25.963 1.00 85.75 309 TYR A N 1
ATOM 2611 C CA . TYR A 1 309 ? 7.542 -4.158 -26.307 1.00 85.75 309 TYR A CA 1
ATOM 2612 C C . TYR A 1 309 ? 6.633 -3.585 -25.218 1.00 85.75 309 TYR A C 1
ATOM 2614 O O . TYR A 1 309 ? 5.614 -2.965 -25.526 1.00 85.75 309 TYR A O 1
ATOM 2622 N N . TYR A 1 310 ? 7.043 -3.710 -23.950 1.00 84.25 310 TYR A N 1
ATOM 2623 C CA . TYR A 1 310 ? 6.331 -3.119 -22.816 1.00 84.25 310 TYR A CA 1
ATOM 2624 C C . TYR A 1 310 ? 6.161 -1.598 -22.945 1.00 84.25 310 TYR A C 1
ATOM 2626 O O . TYR A 1 310 ? 5.116 -1.046 -22.602 1.00 84.25 310 TYR A O 1
ATOM 2634 N N . ASN A 1 311 ? 7.173 -0.920 -23.487 1.00 79.00 311 ASN A N 1
ATOM 2635 C CA . ASN A 1 311 ? 7.170 0.532 -23.651 1.00 79.00 311 ASN A CA 1
ATOM 2636 C C . ASN A 1 311 ? 6.351 1.038 -24.850 1.00 79.00 311 ASN A C 1
ATOM 2638 O O . ASN A 1 311 ? 6.099 2.237 -24.919 1.00 79.00 311 ASN A O 1
ATOM 2642 N N . GLN A 1 312 ? 5.942 0.161 -25.772 1.00 80.75 312 GLN A N 1
ATOM 2643 C CA . GLN A 1 312 ? 5.131 0.523 -26.941 1.00 80.75 312 GLN A CA 1
ATOM 2644 C C . GLN A 1 312 ? 3.641 0.285 -26.673 1.00 80.75 312 GLN A C 1
ATOM 2646 O O . GLN A 1 312 ? 2.864 1.230 -26.588 1.00 80.75 312 GLN A O 1
ATOM 2651 N N . ASP A 1 313 ? 3.267 -0.985 -26.506 1.00 84.75 313 ASP A N 1
ATOM 2652 C CA . ASP A 1 313 ? 1.911 -1.434 -26.181 1.00 84.75 313 ASP A CA 1
ATOM 2653 C C . ASP A 1 313 ? 2.008 -2.684 -25.302 1.00 84.75 313 ASP A C 1
ATOM 2655 O O . ASP A 1 313 ? 1.730 -3.819 -25.704 1.00 84.75 313 ASP A O 1
ATOM 2659 N N . GLY A 1 314 ? 2.510 -2.477 -24.083 1.00 85.94 314 GLY A N 1
ATOM 2660 C CA . GLY A 1 314 ? 2.833 -3.578 -23.188 1.00 85.94 314 GLY A CA 1
ATOM 2661 C C . GLY A 1 314 ? 1.658 -4.495 -22.890 1.00 85.94 314 GLY A C 1
ATOM 2662 O O . GLY A 1 314 ? 1.881 -5.684 -22.684 1.00 85.94 314 GLY A O 1
ATOM 2663 N N . ARG A 1 315 ? 0.419 -3.986 -22.915 1.00 89.94 315 ARG A N 1
ATOM 2664 C CA . ARG A 1 315 ? -0.768 -4.811 -22.687 1.00 89.94 315 ARG A CA 1
ATOM 2665 C C . ARG A 1 315 ? -1.005 -5.764 -23.851 1.00 89.94 315 ARG A C 1
ATOM 2667 O O . ARG A 1 315 ? -1.111 -6.965 -23.613 1.00 89.94 315 ARG A O 1
ATOM 2674 N N . TYR A 1 316 ? -1.019 -5.258 -25.085 1.00 91.31 316 TYR A N 1
ATOM 2675 C CA . TYR A 1 316 ? -1.191 -6.097 -26.267 1.00 91.31 316 TYR A CA 1
ATOM 2676 C C . TYR A 1 316 ? -0.111 -7.181 -26.345 1.00 91.31 316 TYR A C 1
ATOM 2678 O O . TYR A 1 316 ? -0.424 -8.369 -26.434 1.00 91.31 316 TYR A O 1
ATOM 2686 N N . TYR A 1 317 ? 1.166 -6.801 -26.246 1.00 92.12 317 TYR A N 1
ATOM 2687 C CA . TYR A 1 317 ? 2.263 -7.762 -26.381 1.00 92.12 317 TYR A CA 1
ATOM 2688 C C . TYR A 1 317 ? 2.319 -8.772 -25.232 1.00 92.12 317 TYR A C 1
ATOM 2690 O O . TYR A 1 317 ? 2.611 -9.944 -25.470 1.00 92.12 317 TYR A O 1
ATOM 2698 N N . PHE A 1 318 ? 1.989 -8.359 -24.007 1.00 91.81 318 PHE A N 1
ATOM 2699 C CA . PHE A 1 318 ? 1.860 -9.280 -22.883 1.00 91.81 318 PHE A CA 1
ATOM 2700 C C . PHE A 1 318 ? 0.743 -10.303 -23.115 1.00 91.81 318 PHE A C 1
ATOM 2702 O O . PHE A 1 318 ? 0.941 -11.494 -22.886 1.00 91.81 318 PHE A O 1
ATOM 2709 N N . GLU A 1 319 ? -0.419 -9.871 -23.611 1.00 89.88 319 GLU A N 1
ATOM 2710 C CA . GLU A 1 319 ? -1.520 -10.781 -23.938 1.00 89.88 319 GLU A CA 1
ATOM 2711 C C . GLU A 1 319 ? -1.122 -11.785 -25.026 1.00 89.88 319 GLU A C 1
ATOM 2713 O O . GLU A 1 319 ? -1.409 -12.974 -24.886 1.00 89.88 319 GLU A O 1
ATOM 2718 N N . GLN A 1 320 ? -0.414 -11.348 -26.073 1.00 89.69 320 GLN A N 1
ATOM 2719 C CA . GLN A 1 320 ? 0.112 -12.254 -27.102 1.00 89.69 320 GLN A CA 1
ATOM 2720 C C . GLN A 1 320 ? 1.139 -13.239 -26.528 1.00 89.69 320 GLN A C 1
ATOM 2722 O O . GLN A 1 320 ? 1.094 -14.434 -26.823 1.00 89.69 320 GLN A O 1
ATOM 2727 N N . TRP A 1 321 ? 2.033 -12.766 -25.657 1.00 90.62 321 TRP A N 1
ATOM 2728 C CA . TRP A 1 321 ? 3.013 -13.613 -24.980 1.00 90.62 321 TRP A CA 1
ATOM 2729 C C . TRP A 1 321 ? 2.346 -14.674 -24.100 1.00 90.62 321 TRP A C 1
ATOM 2731 O O . TRP A 1 321 ? 2.740 -15.840 -24.129 1.00 90.62 321 TRP A O 1
ATOM 2741 N N . MET A 1 322 ? 1.289 -14.307 -23.371 1.00 88.19 322 MET A N 1
ATOM 2742 C CA . MET A 1 322 ? 0.504 -15.241 -22.559 1.00 88.19 322 MET A CA 1
ATOM 2743 C C . MET A 1 322 ? -0.270 -16.262 -23.404 1.00 88.19 322 MET A C 1
ATOM 2745 O O . MET A 1 322 ? -0.429 -17.408 -22.968 1.00 88.19 322 MET A O 1
ATOM 2749 N N . LYS A 1 323 ? -0.712 -15.867 -24.608 1.00 85.19 323 LYS A N 1
ATOM 2750 C CA . LYS A 1 323 ? -1.402 -16.735 -25.576 1.00 85.19 323 LYS A CA 1
ATOM 2751 C C . LYS A 1 323 ? -0.499 -17.749 -26.258 1.00 85.19 323 LYS A C 1
ATOM 2753 O O . LYS A 1 323 ? -0.989 -18.792 -26.667 1.00 85.19 323 LYS A O 1
ATOM 2758 N N . ASN A 1 324 ? 0.800 -17.483 -26.361 1.00 84.62 324 ASN A N 1
ATOM 2759 C CA . ASN A 1 324 ? 1.744 -18.421 -26.954 1.00 84.62 324 ASN A CA 1
ATOM 2760 C C . ASN A 1 324 ? 2.215 -19.452 -25.904 1.00 84.62 324 ASN A C 1
ATOM 2762 O O . ASN A 1 324 ? 3.009 -19.092 -25.034 1.00 84.62 324 ASN A O 1
ATOM 2766 N N . PRO A 1 325 ? 1.780 -20.726 -25.959 1.00 74.81 325 PRO A N 1
ATOM 2767 C CA . PRO A 1 325 ? 2.098 -21.718 -24.931 1.00 74.81 325 PRO A CA 1
ATOM 2768 C C . PRO A 1 325 ? 3.553 -22.195 -24.961 1.00 74.81 325 PRO A C 1
ATOM 2770 O O . PRO A 1 325 ? 4.026 -22.711 -23.957 1.00 74.81 325 PRO A O 1
ATOM 2773 N N . VAL A 1 326 ? 4.264 -22.027 -26.082 1.00 81.69 326 VAL A N 1
ATOM 2774 C CA . VAL A 1 326 ? 5.642 -22.519 -26.256 1.00 81.69 326 VAL A CA 1
ATOM 2775 C C . VAL A 1 326 ? 6.698 -21.439 -26.015 1.00 81.69 326 VAL A C 1
ATOM 2777 O O . VAL A 1 326 ? 7.863 -21.750 -25.783 1.00 81.69 326 VAL A O 1
ATOM 2780 N N . ALA A 1 327 ? 6.316 -20.161 -26.046 1.00 83.56 327 ALA A N 1
ATOM 2781 C CA . ALA A 1 327 ? 7.241 -19.065 -25.786 1.00 83.56 327 ALA A CA 1
ATOM 2782 C C . ALA A 1 327 ? 7.556 -18.940 -24.289 1.00 83.56 327 ALA A C 1
ATOM 2784 O O . ALA A 1 327 ? 6.636 -18.791 -23.479 1.00 83.56 327 ALA A O 1
ATOM 2785 N N . ASN A 1 328 ? 8.852 -18.917 -23.952 1.00 89.38 328 ASN A N 1
ATOM 2786 C CA . ASN A 1 328 ? 9.375 -18.638 -22.605 1.00 89.38 328 ASN A CA 1
ATOM 2787 C C . ASN A 1 328 ? 8.696 -19.472 -21.500 1.00 89.38 328 ASN A C 1
ATOM 2789 O O . ASN A 1 328 ? 8.237 -18.945 -20.483 1.00 89.38 328 ASN A O 1
ATOM 2793 N N . VAL A 1 329 ? 8.553 -20.781 -21.744 1.00 86.62 329 VAL A N 1
ATOM 2794 C CA . VAL A 1 329 ? 7.863 -21.707 -20.828 1.00 86.62 329 VAL A CA 1
ATOM 2795 C C . VAL A 1 329 ? 8.525 -21.727 -19.454 1.00 86.62 329 VAL A C 1
ATOM 2797 O O . VAL A 1 329 ? 7.829 -21.716 -18.441 1.00 86.62 329 VAL A O 1
ATOM 2800 N N . GLU A 1 330 ? 9.857 -21.716 -19.404 1.00 88.38 330 GLU A N 1
ATOM 2801 C CA . GLU A 1 330 ? 10.600 -21.765 -18.144 1.00 88.38 330 GLU A CA 1
ATOM 2802 C C . GLU A 1 330 ? 10.372 -20.504 -17.304 1.00 88.38 330 GLU A C 1
ATOM 2804 O O . GLU A 1 330 ? 10.123 -20.603 -16.104 1.00 88.38 330 GLU A O 1
ATOM 2809 N N . GLU A 1 331 ? 10.356 -19.321 -17.917 1.00 91.88 331 GLU A N 1
ATOM 2810 C CA . GLU A 1 331 ? 10.111 -18.056 -17.222 1.00 91.88 331 GLU A CA 1
ATOM 2811 C C . GLU A 1 331 ? 8.667 -17.954 -16.727 1.00 91.88 331 GLU A C 1
ATOM 2813 O O . GLU A 1 331 ? 8.417 -17.500 -15.609 1.00 91.88 331 GLU A O 1
ATOM 2818 N N . LYS A 1 332 ? 7.708 -18.463 -17.507 1.00 89.38 332 LYS A N 1
ATOM 2819 C CA . LYS A 1 332 ? 6.319 -18.610 -17.054 1.00 89.38 332 LYS A CA 1
ATOM 2820 C C . LYS A 1 332 ? 6.211 -19.589 -15.884 1.00 89.38 332 LYS A C 1
ATOM 2822 O O . LYS A 1 332 ? 5.495 -19.318 -14.919 1.00 89.38 332 LYS A O 1
ATOM 2827 N N . ARG A 1 333 ? 6.945 -20.704 -15.918 1.00 86.62 333 ARG A N 1
ATOM 2828 C CA . ARG A 1 333 ? 6.970 -21.678 -14.816 1.00 86.62 333 ARG A CA 1
ATOM 2829 C C . ARG A 1 333 ? 7.536 -21.061 -13.541 1.00 86.62 333 ARG A C 1
ATOM 2831 O O . ARG A 1 333 ? 6.972 -21.259 -12.466 1.00 86.62 333 ARG A O 1
ATOM 2838 N N . LEU A 1 334 ? 8.631 -20.312 -13.654 1.00 90.19 334 LEU A N 1
ATOM 2839 C CA . LEU A 1 334 ? 9.248 -19.612 -12.528 1.00 90.19 334 LEU A CA 1
ATOM 2840 C C . LEU A 1 334 ? 8.292 -18.576 -11.928 1.00 90.19 334 LEU A C 1
ATOM 2842 O O . LEU A 1 334 ? 8.073 -18.606 -10.720 1.00 90.19 334 LEU A O 1
ATOM 2846 N N . ALA A 1 335 ? 7.641 -17.757 -12.759 1.00 91.44 335 ALA A N 1
ATOM 2847 C CA . ALA A 1 335 ? 6.638 -16.791 -12.308 1.00 91.44 335 ALA A CA 1
ATOM 2848 C C . ALA A 1 335 ? 5.473 -17.460 -11.555 1.00 91.44 335 ALA A C 1
ATOM 2850 O O . ALA A 1 335 ? 5.055 -16.994 -10.494 1.00 91.44 335 ALA A O 1
ATOM 2851 N N . TYR A 1 336 ? 4.975 -18.597 -12.056 1.00 90.50 336 TYR A N 1
ATOM 2852 C CA . TYR A 1 336 ? 3.943 -19.366 -11.359 1.00 90.50 336 TYR A CA 1
ATOM 2853 C C . TYR A 1 336 ? 4.411 -19.862 -9.986 1.00 90.50 336 TYR A C 1
ATOM 2855 O O . TYR A 1 336 ? 3.691 -19.708 -8.996 1.00 90.50 336 TYR A O 1
ATOM 2863 N N . ARG A 1 337 ? 5.614 -20.446 -9.921 1.00 89.44 337 ARG A N 1
ATOM 2864 C CA . ARG A 1 337 ? 6.197 -20.945 -8.668 1.00 89.44 337 ARG A CA 1
ATOM 2865 C C . ARG A 1 337 ? 6.357 -19.823 -7.648 1.00 89.44 337 ARG A C 1
ATOM 2867 O O . ARG A 1 337 ? 5.933 -20.000 -6.511 1.00 89.44 337 ARG A O 1
ATOM 2874 N N . GLU A 1 338 ? 6.877 -18.677 -8.076 1.00 91.62 338 GLU A N 1
ATOM 2875 C CA . GLU A 1 338 ? 7.031 -17.479 -7.250 1.00 91.62 338 GLU A CA 1
ATOM 2876 C C . GLU A 1 338 ? 5.677 -17.018 -6.685 1.00 91.62 338 GLU A C 1
ATOM 2878 O O . GLU A 1 338 ? 5.512 -16.901 -5.471 1.00 91.62 338 GLU A O 1
ATOM 2883 N N . ALA A 1 339 ? 4.653 -16.857 -7.531 1.00 91.44 339 ALA A N 1
ATOM 2884 C CA . ALA A 1 339 ? 3.319 -16.467 -7.069 1.00 91.44 339 ALA A CA 1
ATOM 2885 C C . ALA A 1 339 ? 2.704 -17.485 -6.096 1.00 91.44 339 ALA A C 1
ATOM 2887 O O . ALA A 1 339 ? 2.011 -17.104 -5.143 1.00 91.44 339 ALA A O 1
ATOM 2888 N N . HIS A 1 340 ? 2.930 -18.780 -6.331 1.00 90.75 340 HIS A N 1
ATOM 2889 C CA . HIS A 1 340 ? 2.410 -19.834 -5.470 1.00 90.75 340 HIS A CA 1
ATOM 2890 C C . HIS A 1 340 ? 3.116 -19.834 -4.118 1.00 90.75 340 HIS A C 1
ATOM 2892 O O . HIS A 1 340 ? 2.449 -19.904 -3.087 1.00 90.75 340 HIS A O 1
ATOM 2898 N N . GLU A 1 341 ? 4.438 -19.710 -4.101 1.00 90.06 341 GLU A N 1
ATOM 2899 C CA . GLU A 1 341 ? 5.225 -19.633 -2.878 1.00 90.06 341 GLU A CA 1
ATOM 2900 C C . GLU A 1 341 ? 4.843 -18.399 -2.054 1.00 90.06 341 GLU A C 1
ATOM 2902 O O . GLU A 1 341 ? 4.453 -18.545 -0.894 1.00 90.06 341 GLU A O 1
ATOM 2907 N N . MET A 1 342 ? 4.789 -17.212 -2.671 1.00 90.12 342 MET A N 1
ATOM 2908 C CA . MET A 1 342 ? 4.331 -15.987 -2.006 1.00 90.12 342 MET A CA 1
ATOM 2909 C C . MET A 1 342 ? 2.929 -16.155 -1.414 1.00 90.12 342 MET A C 1
ATOM 2911 O O . MET A 1 342 ? 2.655 -15.718 -0.293 1.00 90.12 342 MET A O 1
ATOM 2915 N N . CYS A 1 343 ? 2.002 -16.765 -2.160 1.00 89.69 343 CYS A N 1
ATOM 2916 C CA . CYS A 1 343 ? 0.629 -16.918 -1.706 1.00 89.69 343 CYS A CA 1
ATOM 2917 C C . CYS A 1 343 ? 0.522 -17.981 -0.614 1.00 89.69 343 CYS A C 1
ATOM 2919 O O . CYS A 1 343 ? 0.055 -17.675 0.478 1.00 89.69 343 CYS A O 1
ATOM 2921 N N . PHE A 1 344 ? 0.935 -19.216 -0.890 1.00 87.06 344 PHE A N 1
ATOM 2922 C CA . PHE A 1 344 ? 0.658 -20.407 -0.087 1.00 87.06 344 PHE A CA 1
ATOM 2923 C C . PHE A 1 344 ? 1.766 -20.789 0.896 1.00 87.06 344 PHE A C 1
ATOM 2925 O O . PHE A 1 344 ? 1.529 -21.685 1.705 1.00 87.06 344 PHE A O 1
ATOM 2932 N N . ASN A 1 345 ? 2.917 -20.110 0.860 1.00 84.31 345 ASN A N 1
ATOM 2933 C CA . ASN A 1 345 ? 4.113 -20.439 1.639 1.00 84.31 345 ASN A CA 1
ATOM 2934 C C . ASN A 1 345 ? 4.551 -21.900 1.445 1.00 84.31 345 ASN A C 1
ATOM 2936 O O . ASN A 1 345 ? 4.917 -22.595 2.393 1.00 84.31 345 ASN A O 1
ATOM 2940 N N . LYS A 1 346 ? 4.389 -22.398 0.215 1.00 81.69 346 LYS A N 1
ATOM 2941 C CA . LYS A 1 346 ? 4.727 -23.761 -0.187 1.00 81.69 346 LYS A CA 1
ATOM 2942 C C . LYS A 1 346 ? 5.341 -23.731 -1.584 1.00 81.69 346 LYS A C 1
ATOM 2944 O O . LYS A 1 346 ? 4.680 -23.207 -2.490 1.00 81.69 346 LYS A O 1
ATOM 2949 N N . PRO A 1 347 ? 6.540 -24.300 -1.772 1.00 75.50 347 PRO A N 1
ATOM 2950 C CA . PRO A 1 347 ? 7.075 -24.504 -3.105 1.00 75.50 347 PRO A CA 1
ATOM 2951 C C . PRO A 1 347 ? 6.204 -25.519 -3.854 1.00 75.50 347 PRO A C 1
ATOM 2953 O O . PRO A 1 347 ? 5.594 -26.400 -3.246 1.00 75.50 347 PRO A O 1
ATOM 2956 N N . VAL A 1 348 ? 6.144 -25.374 -5.174 1.00 79.62 348 VAL A N 1
ATOM 2957 C CA . VAL A 1 348 ? 5.474 -26.315 -6.083 1.00 79.62 348 VAL A CA 1
ATOM 2958 C C . VAL A 1 348 ? 6.537 -27.041 -6.885 1.00 79.62 348 VAL A C 1
ATOM 2960 O O . VAL A 1 348 ? 7.514 -26.414 -7.315 1.00 79.62 348 VAL A O 1
ATOM 2963 N N . GLU A 1 349 ? 6.347 -28.340 -7.099 1.00 69.31 349 GLU A N 1
ATOM 2964 C CA . GLU A 1 349 ? 7.217 -29.100 -7.989 1.00 69.31 349 GLU A CA 1
ATOM 2965 C C . GLU A 1 349 ? 7.038 -28.671 -9.454 1.00 69.31 349 GLU A C 1
ATOM 2967 O O . GLU A 1 349 ? 6.002 -28.150 -9.870 1.00 69.31 349 GLU A O 1
ATOM 2972 N N . ASN A 1 350 ? 8.076 -28.866 -10.269 1.00 58.56 350 ASN A N 1
ATOM 2973 C CA . ASN A 1 350 ? 8.100 -28.348 -11.641 1.00 58.56 350 ASN A CA 1
ATOM 2974 C C . ASN A 1 350 ? 6.995 -28.935 -12.542 1.00 58.56 350 ASN A C 1
ATOM 2976 O O . ASN A 1 350 ? 6.553 -28.253 -13.463 1.00 58.56 350 ASN A O 1
ATOM 2980 N N . THR A 1 351 ? 6.551 -30.165 -12.289 1.00 56.22 351 THR A N 1
ATOM 2981 C CA . THR A 1 351 ? 5.509 -30.864 -13.061 1.00 56.22 351 THR A CA 1
ATOM 2982 C C . THR A 1 351 ? 4.114 -30.284 -12.813 1.00 56.22 351 THR A C 1
ATOM 2984 O O . THR A 1 351 ? 3.395 -29.990 -13.763 1.00 56.22 351 THR A O 1
ATOM 2987 N N . GLU A 1 352 ? 3.762 -29.992 -11.560 1.00 61.66 352 GLU A N 1
ATOM 2988 C CA . GLU A 1 352 ? 2.462 -29.405 -11.192 1.00 61.66 352 GLU A CA 1
ATOM 2989 C C . GLU A 1 352 ? 2.283 -27.971 -11.731 1.00 61.66 352 GLU A C 1
ATOM 2991 O O . GLU A 1 352 ? 1.170 -27.537 -12.038 1.00 61.66 352 GLU A O 1
ATOM 2996 N N . ALA A 1 353 ? 3.382 -27.227 -11.894 1.00 60.16 353 ALA A N 1
ATOM 2997 C CA . ALA A 1 353 ? 3.367 -25.887 -12.483 1.00 60.16 353 ALA A CA 1
ATOM 2998 C C . ALA A 1 353 ? 3.026 -25.894 -13.989 1.00 60.16 353 ALA A C 1
ATOM 3000 O O . ALA A 1 353 ? 2.389 -24.957 -14.477 1.00 60.16 353 ALA A O 1
ATOM 3001 N N . ILE A 1 354 ? 3.414 -26.952 -14.714 1.00 58.12 354 ILE A N 1
ATOM 3002 C CA . ILE A 1 354 ? 3.119 -27.132 -16.146 1.00 58.12 354 ILE A CA 1
ATOM 3003 C C . ILE A 1 354 ? 1.626 -27.415 -16.340 1.00 58.12 354 ILE A C 1
ATOM 3005 O O . ILE A 1 354 ? 0.960 -26.716 -17.107 1.00 58.12 354 ILE A O 1
ATOM 3009 N N . ASP A 1 355 ? 1.082 -28.367 -15.581 1.00 60.84 355 ASP A N 1
ATOM 3010 C CA . ASP A 1 355 ? -0.335 -28.734 -15.654 1.00 60.84 355 ASP A CA 1
ATOM 3011 C C . ASP A 1 355 ? -1.246 -27.567 -15.257 1.00 60.84 355 ASP A C 1
ATOM 3013 O O . ASP A 1 355 ? -2.305 -27.355 -15.857 1.00 60.84 355 ASP A O 1
ATOM 3017 N N . PHE A 1 356 ? -0.837 -26.754 -14.276 1.00 65.44 356 PHE A N 1
ATOM 3018 C CA . PHE A 1 356 ? -1.585 -25.552 -13.927 1.00 65.44 356 PHE A CA 1
ATOM 3019 C C . PHE A 1 356 ? -1.542 -24.500 -15.037 1.00 65.44 356 PHE A C 1
ATOM 3021 O O . PHE A 1 356 ? -2.589 -23.938 -15.349 1.00 65.44 356 PHE A O 1
ATOM 3028 N N . TYR A 1 357 ? -0.383 -24.214 -15.644 1.00 61.56 357 TYR A N 1
ATOM 3029 C CA . TYR A 1 357 ? -0.296 -23.224 -16.727 1.00 61.56 357 TYR A CA 1
ATOM 3030 C C . TYR A 1 357 ? -1.198 -23.602 -17.909 1.00 61.56 357 TYR A C 1
ATOM 3032 O O . TYR A 1 357 ? -1.984 -22.772 -18.369 1.00 61.56 357 TYR A O 1
ATOM 3040 N N . ILE A 1 358 ? -1.168 -24.872 -18.322 1.00 59.66 358 ILE A N 1
ATOM 3041 C CA . ILE A 1 358 ? -2.029 -25.410 -19.385 1.00 59.66 358 ILE A CA 1
ATOM 3042 C C . ILE A 1 358 ? -3.515 -25.239 -19.021 1.00 59.66 358 ILE A C 1
ATOM 3044 O O . ILE A 1 358 ? -4.323 -24.779 -19.831 1.00 59.66 358 ILE A O 1
ATOM 3048 N N . ASN A 1 359 ? -3.891 -25.527 -17.772 1.00 61.47 359 ASN A N 1
ATOM 3049 C CA . ASN A 1 359 ? -5.267 -25.348 -17.301 1.00 61.47 359 ASN A CA 1
ATOM 3050 C C . ASN A 1 359 ? -5.670 -23.871 -17.125 1.00 61.47 359 ASN A C 1
ATOM 3052 O O . ASN A 1 359 ? -6.822 -23.514 -17.369 1.00 61.47 359 ASN A O 1
ATOM 3056 N N . TYR A 1 360 ? -4.741 -22.992 -16.751 1.00 65.00 360 TYR A N 1
ATOM 3057 C CA . TYR A 1 360 ? -4.956 -21.548 -16.652 1.00 65.00 360 TYR A CA 1
ATOM 3058 C C . TYR A 1 360 ? -5.204 -20.933 -18.034 1.00 65.00 360 TYR A C 1
ATOM 3060 O O . TYR A 1 360 ? -6.123 -20.129 -18.183 1.00 65.00 360 TYR A O 1
ATOM 3068 N N . GLN A 1 361 ? -4.472 -21.368 -19.065 1.00 60.94 361 GLN A N 1
ATOM 3069 C CA . GLN A 1 361 ? -4.737 -20.980 -20.455 1.00 60.94 361 GLN A CA 1
ATOM 3070 C C . GLN A 1 361 ? -6.130 -21.419 -20.922 1.00 60.94 361 GLN A C 1
ATOM 3072 O O . GLN A 1 361 ? -6.858 -20.616 -21.507 1.00 60.94 361 GLN A O 1
ATOM 3077 N N . ARG A 1 362 ? -6.552 -22.649 -20.596 1.00 57.69 362 ARG A N 1
ATOM 3078 C CA . ARG A 1 362 ? -7.923 -23.122 -20.863 1.00 57.69 362 ARG A CA 1
ATOM 3079 C C . ARG A 1 362 ? -8.975 -22.253 -20.166 1.00 57.69 362 ARG A C 1
ATOM 3081 O O . ARG A 1 362 ? -9.968 -21.883 -20.780 1.00 57.69 362 ARG A O 1
ATOM 3088 N N . HIS A 1 363 ? -8.737 -21.862 -18.913 1.00 55.84 363 HIS A N 1
ATOM 3089 C CA . HIS A 1 363 ? -9.659 -21.021 -18.138 1.00 55.84 363 HIS A CA 1
ATOM 3090 C C . HIS A 1 363 ? -9.752 -19.572 -18.644 1.00 55.84 363 HIS A C 1
ATOM 3092 O O . HIS A 1 363 ? -10.773 -18.915 -18.453 1.00 55.84 363 HIS A O 1
ATOM 3098 N N . LEU A 1 364 ? -8.702 -19.073 -19.301 1.00 50.88 364 LEU A N 1
ATOM 3099 C CA . LEU A 1 364 ? -8.700 -17.775 -19.978 1.00 50.88 364 LEU A CA 1
ATOM 3100 C C . LEU A 1 364 ? -9.323 -17.819 -21.387 1.00 50.88 364 LEU A C 1
ATOM 3102 O O . LEU A 1 364 ? -9.382 -16.778 -22.036 1.00 50.88 364 LEU A O 1
ATOM 3106 N N . GLY A 1 365 ? -9.781 -18.986 -21.863 1.00 45.56 365 GLY A N 1
ATOM 3107 C CA . GLY A 1 365 ? -10.293 -19.161 -23.228 1.00 45.56 365 GLY A CA 1
ATOM 3108 C C . GLY A 1 365 ? -9.197 -19.087 -24.298 1.00 45.56 365 GLY A C 1
ATOM 3109 O O . GLY A 1 365 ? -9.445 -18.618 -25.402 1.00 45.56 365 GLY A O 1
ATOM 3110 N N . ILE A 1 366 ? -7.968 -19.474 -23.943 1.00 46.97 366 ILE A N 1
ATOM 3111 C CA . ILE A 1 366 ? -6.743 -19.295 -24.743 1.00 46.97 366 ILE A CA 1
ATOM 3112 C C . ILE A 1 366 ? -6.130 -20.649 -25.180 1.00 46.97 366 ILE A C 1
ATOM 3114 O O . ILE A 1 366 ? -5.079 -20.691 -25.812 1.00 46.97 366 ILE A O 1
ATOM 3118 N N . GLY A 1 367 ? -6.773 -21.777 -24.871 1.00 38.78 367 GLY A N 1
ATOM 3119 C CA . GLY A 1 367 ? -6.302 -23.096 -25.311 1.00 38.78 367 GLY A CA 1
ATOM 3120 C C . GLY A 1 367 ? -6.578 -23.359 -26.799 1.00 38.78 367 GLY A C 1
ATOM 3121 O O . GLY A 1 367 ? -7.542 -22.802 -27.326 1.00 38.78 367 GLY A O 1
ATOM 3122 N N . PRO A 1 368 ? -5.778 -24.206 -27.477 1.00 34.91 368 PRO A N 1
ATOM 3123 C CA . PRO A 1 368 ? -6.164 -24.722 -28.785 1.00 34.91 368 PRO A CA 1
ATOM 3124 C C . PRO A 1 368 ? -7.515 -25.428 -28.641 1.00 34.91 368 PRO A C 1
ATOM 3126 O O . PRO A 1 368 ? -7.700 -26.207 -27.702 1.00 34.91 368 PRO A O 1
ATOM 3129 N N . GLU A 1 369 ? -8.461 -25.119 -29.530 1.00 33.94 369 GLU A N 1
ATOM 3130 C CA . GLU A 1 369 ? -9.654 -25.948 -29.687 1.00 33.94 369 GLU A CA 1
ATOM 3131 C C . GLU A 1 369 ? -9.169 -27.380 -29.921 1.00 33.94 369 GLU A C 1
ATOM 3133 O O . GLU A 1 369 ? -8.297 -27.611 -30.762 1.00 33.94 369 GLU A O 1
ATOM 3138 N N . GLU A 1 370 ? -9.646 -28.316 -29.100 1.00 33.00 370 GLU A N 1
ATOM 3139 C CA . GLU A 1 370 ? -9.370 -29.735 -29.292 1.00 33.00 370 GLU A CA 1
ATOM 3140 C C . GLU A 1 370 ? -9.908 -30.118 -30.679 1.00 33.00 370 GLU A C 1
ATOM 3142 O O . GLU A 1 370 ? -11.120 -30.187 -30.876 1.00 33.00 370 GLU A O 1
ATOM 3147 N N . THR A 1 371 ? -9.004 -30.271 -31.649 1.00 33.28 371 THR A N 1
ATOM 3148 C CA . THR A 1 371 ? -9.276 -30.887 -32.956 1.00 33.28 371 THR A CA 1
ATOM 3149 C C . THR A 1 371 ? -9.349 -32.392 -32.837 1.00 33.28 371 THR A C 1
ATOM 3151 O O . THR A 1 371 ? -8.424 -32.948 -32.193 1.00 33.28 371 THR A O 1
#

pLDDT: mean 85.86, std 11.75, range [33.0, 96.88]

Secondary structure (DSSP, 8-state):
--TTEEEEEHHHHH-GGGGGGGGGGHHHHHHHHHHHHHHHHH-HHHHHEEEHHHHHHHHT-S-SHHHHSBPSS-GGGTT--HHHHHHHHH-TT-----BHHHHHHHHHHHSPEEEEEEEE-SSS-EEEEEEEE-SEEEEEEEE-SS-TT-EEEEEEE-HHHHHHHHHSEEEEEHHHHHHHHHH-SSS-HHHHHHHHHHHHHHHHHHT--EEE--HHHHHHHTT--TTS-HHHHHHHHHHHHHHHHHH-GGG-EEEEEEE-SSS-EEEEEEES--PPPPHHHHHHHHHHHHHHHHHHHHHHHHHHH-HHHHHHHHHHHHHHHHH-SSTTHHHHHHHHHHHHHHHHS----HHHHHHHHHHHHHHTT-SPP--

Sequence (371 aa):
MSNTNTRFHQSIAKEPFRLAVFREDEMLVKTFLVYACYKLDTDVFGFRRIDLKDFAQEMGYSTISHFQERVPDPIQLQGKSAEEIAAMRADPDVFIFETRFENMLYKLHDISVDLMHREDYDANTNRFTLRKERLLQEVHVYEDKHNRNRKYYDVKFTEYFLTSLSQRYLLLDKRAYSSLSLHTKKIRIQDLYLRLVEAKHSLRLKGINAYEENFDALCRCLGIDHYTTQKRKKQKLNECFDLIQTHSPELNFVVQWAANGKHLYKPIVCYGENVPLTKMQRKRLRMYIFNSLLRYTFLNAFVELHRQYYNQDGRYYFEQWMKNPVANVEEKRLAYREAHEMCFNKPVENTEAIDFYINYQRHLGIGPEET